Protein AF-A0A958PQG4-F1 (afdb_monomer)

Structure (mmCIF, N/CA/C/O backbone):
data_AF-A0A958PQG4-F1
#
_entry.id   AF-A0A958PQG4-F1
#
loop_
_atom_site.group_PDB
_atom_site.id
_atom_site.type_symbol
_atom_site.label_atom_id
_atom_site.label_alt_id
_atom_site.label_comp_id
_atom_site.label_asym_id
_atom_site.label_entity_id
_atom_site.label_seq_id
_atom_site.pdbx_PDB_ins_code
_atom_site.Cartn_x
_atom_site.Cartn_y
_atom_site.Cartn_z
_atom_site.occupancy
_atom_site.B_iso_or_equiv
_atom_site.auth_seq_id
_atom_site.auth_comp_id
_atom_site.auth_asym_id
_atom_site.auth_atom_id
_atom_site.pdbx_PDB_model_num
ATOM 1 N N . MET A 1 1 ? -79.126 -37.747 -6.622 1.00 35.34 1 MET A N 1
ATOM 2 C CA . MET A 1 1 ? -78.473 -39.038 -6.939 1.00 35.34 1 MET A CA 1
ATOM 3 C C . MET A 1 1 ? -77.124 -38.746 -7.595 1.00 35.34 1 MET A C 1
ATOM 5 O O . MET A 1 1 ? -77.132 -38.020 -8.575 1.00 35.34 1 MET A O 1
ATOM 9 N N . ARG A 1 2 ? -76.031 -39.314 -7.044 1.00 33.34 2 ARG A N 1
ATOM 10 C CA . ARG A 1 2 ? -74.634 -39.418 -7.561 1.00 33.34 2 ARG A CA 1
ATOM 11 C C . ARG A 1 2 ? -73.834 -38.098 -7.695 1.00 33.34 2 ARG A C 1
ATOM 13 O O . ARG A 1 2 ? -74.109 -37.309 -8.580 1.00 33.34 2 ARG A O 1
ATOM 20 N N . PHE A 1 3 ? -72.997 -37.698 -6.724 1.00 31.53 3 PHE A N 1
ATOM 21 C CA . PHE A 1 3 ? -71.604 -38.116 -6.399 1.00 31.53 3 PHE A CA 1
ATOM 22 C C . PHE A 1 3 ? -70.580 -38.024 -7.546 1.00 31.53 3 PHE A C 1
ATOM 24 O O . PHE A 1 3 ? -70.571 -38.900 -8.399 1.00 31.53 3 PHE A O 1
ATOM 31 N N . SER A 1 4 ? -69.666 -37.043 -7.473 1.00 32.47 4 SER A N 1
ATOM 32 C CA . SER A 1 4 ? -68.200 -37.226 -7.300 1.00 32.47 4 SER A CA 1
ATOM 33 C C . SER A 1 4 ? -67.485 -35.879 -7.532 1.00 32.47 4 SER A C 1
ATOM 35 O O . SER A 1 4 ? -67.499 -35.350 -8.636 1.00 32.47 4 SER A O 1
ATOM 37 N N . LEU A 1 5 ? -67.021 -35.186 -6.487 1.00 35.41 5 LEU A N 1
ATOM 38 C CA . LEU A 1 5 ? -65.633 -35.250 -6.000 1.00 35.41 5 LEU A CA 1
ATOM 39 C C . LEU A 1 5 ? -64.587 -35.044 -7.107 1.00 35.41 5 LEU A C 1
ATOM 41 O O . LEU A 1 5 ? -64.165 -36.006 -7.730 1.00 35.41 5 LEU A O 1
ATOM 45 N N . LEU A 1 6 ? -64.067 -33.820 -7.230 1.00 34.09 6 LEU A N 1
ATOM 46 C CA . LEU A 1 6 ? -62.631 -33.629 -7.428 1.00 34.09 6 LEU A CA 1
ATOM 47 C C . LEU A 1 6 ? -62.185 -32.308 -6.784 1.00 34.09 6 LEU A C 1
ATOM 49 O O . LEU A 1 6 ? -62.378 -31.214 -7.307 1.00 34.09 6 LEU A O 1
ATOM 53 N N . LYS A 1 7 ? -61.602 -32.455 -5.593 1.00 32.25 7 LYS A N 1
ATOM 54 C CA . LYS A 1 7 ? -60.796 -31.453 -4.897 1.00 32.25 7 LYS A CA 1
ATOM 55 C C . LYS A 1 7 ? -59.636 -31.026 -5.804 1.00 32.25 7 LYS A C 1
ATOM 57 O O . LYS A 1 7 ? -58.863 -31.880 -6.232 1.00 32.25 7 LYS A O 1
ATOM 62 N N . ARG A 1 8 ? -59.431 -29.725 -5.999 1.00 33.34 8 ARG A N 1
ATOM 63 C CA . ARG A 1 8 ? -58.093 -29.180 -6.261 1.00 33.34 8 ARG A CA 1
ATOM 64 C C . ARG A 1 8 ? -57.782 -28.140 -5.198 1.00 33.34 8 ARG A C 1
ATOM 66 O O . ARG A 1 8 ? -58.370 -27.065 -5.165 1.00 33.34 8 ARG A O 1
ATOM 73 N N . LEU A 1 9 ? -56.898 -28.554 -4.293 1.00 32.81 9 LEU A N 1
ATOM 74 C CA . LEU A 1 9 ? -56.217 -27.712 -3.328 1.00 32.81 9 LEU A CA 1
ATOM 75 C C . LEU A 1 9 ? -55.521 -26.565 -4.065 1.00 32.81 9 LEU A C 1
ATOM 77 O O . LEU A 1 9 ? -54.654 -26.800 -4.903 1.00 32.81 9 LEU A O 1
ATOM 81 N N . VAL A 1 10 ? -55.880 -25.336 -3.714 1.00 33.41 10 VAL A N 1
ATOM 82 C CA . VAL A 1 10 ? -55.047 -24.160 -3.956 1.00 33.41 10 VAL A CA 1
ATOM 83 C C . VAL A 1 10 ? -54.100 -24.072 -2.764 1.00 33.41 10 VAL A C 1
ATOM 85 O O . VAL A 1 10 ? -54.401 -23.450 -1.751 1.00 33.41 10 VAL A O 1
ATOM 88 N N . THR A 1 11 ? -52.983 -24.789 -2.835 1.00 32.88 11 THR A N 1
ATOM 89 C CA . THR A 1 11 ? -51.857 -24.582 -1.921 1.00 32.88 11 THR A CA 1
ATOM 90 C C . THR A 1 11 ? -51.015 -23.437 -2.461 1.00 32.88 11 THR A C 1
ATOM 92 O O . THR A 1 11 ? -50.285 -23.604 -3.436 1.00 32.88 11 THR A O 1
ATOM 95 N N . SER A 1 12 ? -51.141 -22.274 -1.818 1.00 31.80 12 SER A N 1
ATOM 96 C CA . SER A 1 12 ? -50.195 -21.165 -1.916 1.00 31.80 12 SER A CA 1
ATOM 97 C C . SER A 1 12 ? -48.791 -21.661 -1.579 1.00 31.80 12 SER A C 1
ATOM 99 O O . SER A 1 12 ? -48.464 -21.883 -0.415 1.00 31.80 12 SER A O 1
ATOM 101 N N . ALA A 1 13 ? -47.955 -21.828 -2.600 1.00 31.98 13 ALA A N 1
ATOM 102 C CA . ALA A 1 13 ? -46.517 -21.938 -2.425 1.00 31.98 13 ALA A CA 1
ATOM 103 C C . ALA A 1 13 ? -45.979 -20.530 -2.143 1.00 31.98 13 ALA A C 1
ATOM 105 O O . ALA A 1 13 ? -45.654 -19.768 -3.051 1.00 31.98 13 ALA A O 1
ATOM 106 N N . PHE A 1 14 ? -45.948 -20.166 -0.862 1.00 30.39 14 PHE A N 1
ATOM 107 C CA . PHE A 1 14 ? -45.166 -19.039 -0.374 1.00 30.39 14 PHE A CA 1
ATOM 108 C C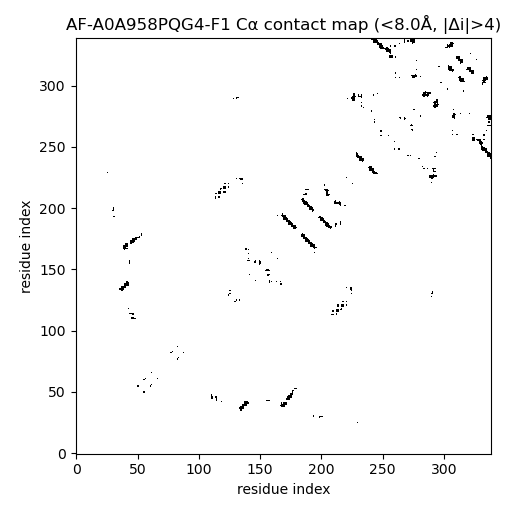 . PHE A 1 14 ? -43.696 -19.422 -0.579 1.00 30.39 14 PHE A C 1
ATOM 110 O O . PHE A 1 14 ? -43.135 -20.210 0.183 1.00 30.39 14 PHE A O 1
ATOM 117 N N . VAL A 1 15 ? -43.096 -18.954 -1.675 1.00 31.52 15 VAL A N 1
ATOM 118 C CA . VAL A 1 15 ? -41.660 -19.101 -1.915 1.00 31.52 15 VAL A CA 1
ATOM 119 C C . VAL A 1 15 ? -40.962 -18.221 -0.888 1.00 31.52 15 VAL A C 1
ATOM 121 O O . VAL A 1 15 ? -40.818 -17.013 -1.063 1.00 31.52 15 VAL A O 1
ATOM 124 N N . LEU A 1 16 ? -40.584 -18.842 0.227 1.00 29.05 16 LEU A N 1
ATOM 125 C CA . LEU A 1 16 ? -39.651 -18.285 1.186 1.00 29.05 16 LEU A CA 1
ATOM 126 C C . LEU A 1 16 ? -38.315 -18.141 0.443 1.00 29.05 16 LEU A C 1
ATOM 128 O O . LEU A 1 16 ? -37.563 -19.104 0.303 1.00 29.05 16 LEU A O 1
ATOM 132 N N . PHE A 1 17 ? -38.037 -16.951 -0.090 1.00 27.33 17 PHE A N 1
ATOM 133 C CA . PHE A 1 17 ? -36.678 -16.581 -0.465 1.00 27.33 17 PHE A CA 1
ATOM 134 C C . PHE A 1 17 ? -35.876 -16.496 0.835 1.00 27.33 17 PHE A C 1
ATOM 136 O O . PHE A 1 17 ? -35.800 -15.456 1.485 1.00 27.33 17 PHE A O 1
ATOM 143 N N . LEU A 1 18 ? -35.311 -17.633 1.240 1.00 27.00 18 LEU A N 1
ATOM 144 C CA . LEU A 1 18 ? -34.145 -17.675 2.105 1.00 27.00 18 LEU A CA 1
ATOM 145 C C . LEU A 1 18 ? -33.041 -16.927 1.359 1.00 27.00 18 LEU A C 1
ATOM 147 O O . LEU A 1 18 ? -32.345 -17.489 0.516 1.00 27.00 18 LEU A O 1
ATOM 151 N N . VAL A 1 19 ? -32.919 -15.632 1.644 1.00 27.61 19 VAL A N 1
ATOM 152 C CA . VAL A 1 19 ? -31.699 -14.879 1.382 1.00 27.61 19 VAL A CA 1
ATOM 153 C C . VAL A 1 19 ? -30.652 -15.503 2.293 1.00 27.61 19 VAL A C 1
ATOM 155 O O . VAL A 1 19 ? -30.501 -15.137 3.455 1.00 27.61 19 VAL A O 1
ATOM 158 N N . THR A 1 20 ? -29.972 -16.526 1.787 1.00 28.06 20 THR A N 1
ATOM 159 C CA . THR A 1 20 ? -28.724 -16.987 2.372 1.00 28.06 20 THR A CA 1
ATOM 160 C C . THR A 1 20 ? -27.742 -15.840 2.195 1.00 28.06 20 THR A C 1
ATOM 162 O O . THR A 1 20 ? -27.196 -15.652 1.106 1.00 28.06 20 THR A O 1
ATOM 165 N N . SER A 1 21 ? -27.571 -15.030 3.242 1.00 28.72 21 SER A N 1
ATOM 166 C CA . SER A 1 21 ? -26.446 -14.107 3.336 1.00 28.72 21 SER A CA 1
ATOM 167 C C . SER A 1 21 ? -25.183 -14.895 3.004 1.00 28.72 21 SER A C 1
ATOM 169 O O . SER A 1 21 ? -24.919 -15.900 3.674 1.00 28.72 21 SER A O 1
ATOM 171 N N . PRO A 1 22 ? -24.405 -14.507 1.981 1.00 28.67 22 PRO A N 1
ATOM 172 C CA . PRO A 1 22 ? -23.106 -15.111 1.796 1.00 28.67 22 PRO A CA 1
ATOM 173 C C . PRO A 1 22 ? -22.293 -14.733 3.030 1.00 28.67 22 PRO A C 1
ATOM 175 O O . PRO A 1 22 ? -21.999 -13.559 3.261 1.00 28.67 22 PRO A O 1
ATOM 178 N N . SER A 1 23 ? -21.962 -15.728 3.849 1.00 31.92 23 SER A N 1
ATOM 179 C CA . SER A 1 23 ? -20.913 -15.609 4.848 1.00 31.92 23 SER A CA 1
ATOM 180 C C . SER A 1 23 ? -19.668 -15.113 4.116 1.00 31.92 23 SER A C 1
ATOM 182 O O . SER A 1 23 ? -19.059 -15.867 3.352 1.00 31.92 23 SER A O 1
ATOM 184 N N . ARG A 1 24 ? -19.328 -13.830 4.286 1.00 33.31 24 ARG A N 1
ATOM 185 C CA . ARG A 1 24 ? -18.080 -13.240 3.795 1.00 33.31 24 ARG A CA 1
ATOM 186 C C . ARG A 1 24 ? -16.931 -13.860 4.586 1.00 33.31 24 ARG A C 1
ATOM 188 O O . ARG A 1 24 ? -16.426 -13.281 5.540 1.00 33.31 24 ARG A O 1
ATOM 195 N N . GLY A 1 25 ? -16.535 -15.065 4.185 1.00 32.06 25 GLY A N 1
ATOM 196 C CA . GLY A 1 25 ? -15.161 -15.508 4.358 1.00 32.06 25 GLY A CA 1
ATOM 197 C C . GLY A 1 25 ? -14.254 -14.496 3.663 1.00 32.06 25 GLY A C 1
ATOM 198 O O . GLY A 1 25 ? -14.653 -13.900 2.659 1.00 32.06 25 GLY A O 1
ATOM 199 N N . SER A 1 26 ? -13.078 -14.259 4.241 1.00 40.00 26 SER A N 1
ATOM 200 C CA . SER A 1 26 ? -12.027 -13.397 3.696 1.00 40.00 26 SER A CA 1
ATOM 201 C C . SER A 1 26 ? -12.002 -13.466 2.172 1.00 40.00 26 SER A C 1
ATOM 203 O O . SER A 1 26 ? -11.845 -14.557 1.621 1.00 40.00 26 SER A O 1
ATOM 205 N N . VAL A 1 27 ? -12.181 -12.329 1.496 1.00 44.22 27 VAL A N 1
ATOM 206 C CA . VAL A 1 27 ? -12.022 -12.249 0.042 1.00 44.22 27 VAL A CA 1
ATOM 207 C C . VAL A 1 27 ? -10.615 -12.751 -0.268 1.00 44.22 27 VAL A C 1
ATOM 209 O O . VAL A 1 27 ? -9.632 -12.076 0.030 1.00 44.22 27 VAL A O 1
ATOM 212 N N . HIS A 1 28 ? -10.513 -13.976 -0.781 1.00 55.69 28 HIS A N 1
ATOM 213 C CA . HIS A 1 28 ? -9.252 -14.513 -1.257 1.00 55.69 28 HIS A CA 1
ATOM 214 C C . HIS A 1 28 ? -8.876 -13.698 -2.491 1.00 55.69 28 HIS A C 1
ATOM 216 O O . HIS A 1 28 ? -9.447 -13.884 -3.562 1.00 55.69 28 HIS A O 1
ATOM 222 N N . ASP A 1 29 ? -7.963 -12.742 -2.325 1.00 72.44 29 ASP A N 1
ATOM 223 C CA . ASP A 1 29 ? -7.367 -12.054 -3.459 1.00 72.44 29 ASP A CA 1
ATOM 224 C C . ASP A 1 29 ? -6.492 -13.064 -4.209 1.00 72.44 29 ASP A C 1
ATOM 226 O O . ASP A 1 29 ? -5.438 -13.461 -3.713 1.00 72.44 29 ASP A O 1
ATOM 230 N N . GLU A 1 30 ? -6.925 -13.479 -5.402 1.00 79.56 30 GLU A N 1
ATOM 231 C CA . GLU A 1 30 ? -6.181 -14.398 -6.270 1.00 79.56 30 GLU A CA 1
ATOM 232 C C . GLU A 1 30 ? -4.755 -13.905 -6.556 1.00 79.56 30 GLU A C 1
ATOM 234 O O . GLU A 1 30 ? -3.867 -14.707 -6.843 1.00 79.56 30 GLU A O 1
ATOM 239 N N . PHE A 1 31 ? -4.493 -12.601 -6.437 1.00 82.81 31 PHE A N 1
ATOM 240 C CA . PHE A 1 31 ? -3.146 -12.056 -6.542 1.00 82.81 31 PHE A CA 1
ATOM 241 C C . PHE A 1 31 ? -2.214 -12.560 -5.424 1.00 82.81 31 PHE A C 1
ATOM 243 O O . PHE A 1 31 ? -1.049 -12.862 -5.693 1.00 82.81 31 PHE A O 1
ATOM 250 N N . PHE A 1 32 ? -2.717 -12.713 -4.194 1.00 82.56 32 PHE A N 1
ATOM 251 C CA . PHE A 1 32 ? -1.951 -13.172 -3.036 1.00 82.56 32 PHE A CA 1
ATOM 252 C C . PHE A 1 32 ? -2.214 -14.656 -2.750 1.00 82.56 32 PHE A C 1
ATOM 254 O O . PHE A 1 32 ? -3.163 -15.027 -2.067 1.00 82.56 32 PHE A O 1
ATOM 261 N N . THR A 1 33 ? -1.309 -15.535 -3.189 1.00 67.69 33 THR A N 1
ATOM 262 C CA . THR A 1 33 ? -1.433 -16.986 -2.926 1.00 67.69 33 THR A CA 1
ATOM 263 C C . THR A 1 33 ? -1.217 -17.367 -1.451 1.00 67.69 33 THR A C 1
ATOM 265 O O . THR A 1 33 ? -1.635 -18.439 -1.030 1.00 67.69 33 THR A O 1
ATOM 268 N N . SER A 1 34 ? -0.525 -16.526 -0.671 1.00 65.75 34 SER A N 1
ATOM 269 C CA . SER A 1 34 ? -0.447 -16.608 0.799 1.00 65.75 34 SER A CA 1
ATOM 270 C C . SER A 1 34 ? -0.081 -15.239 1.381 1.00 65.75 34 SER A C 1
ATOM 272 O O . SER A 1 34 ? 0.766 -14.539 0.817 1.00 65.75 34 SER A O 1
ATOM 274 N N . THR A 1 35 ? -0.705 -14.864 2.499 1.00 60.12 35 THR A N 1
ATOM 275 C CA . THR A 1 35 ? -0.605 -13.529 3.118 1.00 60.12 35 THR A CA 1
ATOM 276 C C . THR A 1 35 ? 0.515 -13.383 4.155 1.00 60.12 35 THR A C 1
ATOM 278 O O . THR A 1 35 ? 0.795 -12.264 4.567 1.00 60.12 35 THR A O 1
ATOM 281 N N . SER A 1 36 ? 1.181 -14.468 4.579 1.00 61.00 36 SER A N 1
ATOM 282 C CA . SER A 1 36 ? 2.117 -14.438 5.722 1.00 61.00 36 SER A CA 1
ATOM 283 C C . SER A 1 36 ? 3.597 -14.644 5.400 1.00 61.00 36 SER A C 1
ATOM 285 O O . SER A 1 36 ? 4.414 -14.584 6.316 1.00 61.00 36 SER A O 1
ATOM 287 N N . ASP A 1 37 ? 3.964 -14.892 4.142 1.00 77.88 37 ASP A N 1
ATOM 288 C CA . ASP A 1 37 ? 5.341 -15.270 3.799 1.00 77.88 37 ASP A CA 1
ATOM 289 C C . ASP A 1 37 ? 6.058 -14.147 3.058 1.00 77.88 37 ASP A C 1
ATOM 291 O O . ASP A 1 37 ? 5.469 -13.499 2.189 1.00 77.88 37 ASP A O 1
ATOM 295 N N . THR A 1 38 ? 7.351 -13.965 3.344 1.00 87.12 38 THR A N 1
ATOM 296 C CA . THR A 1 38 ? 8.213 -13.080 2.557 1.00 87.12 38 THR A CA 1
ATOM 297 C C . THR A 1 38 ? 8.210 -13.513 1.095 1.00 87.12 38 THR A C 1
ATOM 299 O O . THR A 1 38 ? 8.506 -14.661 0.770 1.00 87.12 38 THR A O 1
ATOM 302 N N . LYS A 1 39 ? 7.882 -12.563 0.224 1.00 90.50 39 LYS A N 1
ATOM 303 C CA . LYS A 1 39 ? 7.823 -12.703 -1.225 1.00 90.50 39 LYS A CA 1
ATOM 304 C C . LYS A 1 39 ? 9.088 -12.1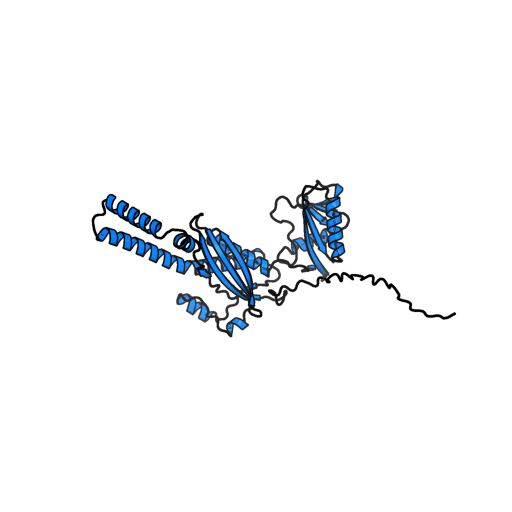69 -1.861 1.00 90.50 39 LYS A C 1
ATOM 306 O O . LYS A 1 39 ? 9.659 -11.168 -1.413 1.00 90.50 39 LYS A O 1
ATOM 311 N N . TYR A 1 40 ? 9.494 -12.824 -2.937 1.00 90.31 40 TYR A N 1
ATOM 312 C CA . TYR A 1 40 ? 10.712 -12.483 -3.651 1.00 90.31 40 TYR A CA 1
ATOM 313 C C . TYR A 1 40 ? 10.410 -11.910 -5.027 1.00 90.31 40 TYR A C 1
ATOM 315 O O . TYR A 1 40 ? 9.714 -12.533 -5.831 1.00 90.31 40 TYR A O 1
ATOM 323 N N . ILE A 1 41 ? 10.972 -10.730 -5.284 1.00 87.88 41 ILE A N 1
ATOM 324 C CA . ILE A 1 41 ? 10.988 -10.091 -6.600 1.00 87.88 41 ILE A CA 1
ATOM 325 C C . ILE A 1 41 ? 12.404 -10.029 -7.140 1.00 87.88 41 ILE A C 1
ATOM 327 O O . ILE A 1 41 ? 13.387 -9.987 -6.393 1.00 87.88 41 ILE A O 1
ATOM 331 N N . TRP A 1 42 ? 12.497 -10.010 -8.461 1.00 81.19 42 TRP A N 1
ATOM 332 C CA . TRP A 1 42 ? 13.765 -9.812 -9.131 1.00 81.19 42 TRP A CA 1
ATOM 333 C C . TRP A 1 42 ? 14.216 -8.345 -8.994 1.00 81.19 42 TRP A C 1
ATOM 335 O O . TRP A 1 42 ? 13.393 -7.453 -9.195 1.00 81.19 42 TRP A O 1
ATOM 345 N N . PRO A 1 43 ? 15.484 -8.069 -8.635 1.00 79.12 43 PRO A N 1
ATOM 346 C CA . PRO A 1 43 ? 15.991 -6.701 -8.497 1.00 79.12 43 PRO A CA 1
ATOM 347 C C . PRO A 1 43 ? 16.086 -5.941 -9.818 1.00 79.12 43 PRO A C 1
ATOM 349 O O . PRO A 1 43 ? 16.031 -4.714 -9.809 1.00 79.12 43 PRO A O 1
ATOM 352 N N . THR A 1 44 ? 16.215 -6.650 -10.940 1.00 79.19 44 THR A N 1
ATOM 353 C CA . THR A 1 44 ? 16.290 -6.025 -12.258 1.00 79.19 44 THR A CA 1
ATOM 354 C C . THR A 1 44 ? 14.891 -5.841 -12.821 1.00 79.19 44 THR A C 1
ATOM 356 O O . THR A 1 44 ? 14.235 -6.805 -13.208 1.00 79.19 44 THR A O 1
ATOM 359 N N . ILE A 1 45 ? 14.414 -4.598 -12.849 1.00 82.75 45 ILE A N 1
ATOM 360 C CA . ILE A 1 45 ? 13.040 -4.274 -13.251 1.00 82.75 45 ILE A CA 1
ATOM 361 C C . ILE A 1 45 ? 13.084 -3.588 -14.615 1.00 82.75 45 ILE A C 1
ATOM 363 O O . ILE A 1 45 ? 13.404 -2.401 -14.703 1.00 82.75 45 ILE A O 1
ATOM 367 N N . PRO A 1 46 ? 12.788 -4.311 -15.710 1.00 78.81 46 PRO A N 1
ATOM 368 C CA . PRO A 1 46 ? 12.887 -3.734 -17.035 1.00 78.81 46 PRO A CA 1
ATOM 369 C C . PRO A 1 46 ? 11.760 -2.727 -17.265 1.00 78.81 46 PRO A C 1
ATOM 371 O O . PRO A 1 46 ? 10.579 -3.064 -17.192 1.00 78.81 46 PRO A O 1
ATOM 374 N N . PHE A 1 47 ? 12.145 -1.503 -17.618 1.00 79.50 47 PHE A N 1
ATOM 375 C CA . PHE A 1 47 ? 11.240 -0.492 -18.152 1.00 79.50 47 PHE A CA 1
ATOM 376 C C . PHE A 1 47 ? 11.335 -0.446 -19.678 1.00 79.50 47 PHE A C 1
ATOM 378 O O . PHE A 1 47 ? 12.428 -0.318 -20.237 1.00 79.50 47 PHE A O 1
ATOM 385 N N . ILE A 1 48 ? 10.191 -0.535 -20.351 1.00 78.56 48 ILE A N 1
ATOM 386 C CA . ILE A 1 48 ? 10.079 -0.419 -21.807 1.00 78.56 48 ILE A CA 1
ATOM 387 C C . ILE A 1 48 ? 9.395 0.893 -22.193 1.00 78.56 48 ILE A C 1
ATOM 389 O O . ILE A 1 48 ? 8.514 1.387 -21.490 1.00 78.56 48 ILE A O 1
ATOM 393 N N . LEU A 1 49 ? 9.799 1.474 -23.318 1.00 75.06 49 LEU A N 1
ATOM 394 C CA . LEU A 1 49 ? 9.115 2.642 -23.863 1.00 75.06 49 LEU A CA 1
ATOM 395 C C . LEU A 1 49 ? 7.732 2.203 -24.371 1.00 75.06 49 LEU A C 1
ATOM 397 O O . LEU A 1 49 ? 7.631 1.322 -25.224 1.00 75.06 49 LEU A O 1
ATOM 401 N N . GLY A 1 50 ? 6.675 2.789 -23.815 1.00 65.50 50 GLY A N 1
ATOM 402 C CA . GLY A 1 50 ? 5.310 2.640 -24.309 1.00 65.50 50 GLY A CA 1
ATOM 403 C C . GLY A 1 50 ? 5.098 3.417 -25.608 1.00 65.50 50 GLY A C 1
ATOM 404 O O . GLY A 1 50 ? 5.910 4.263 -25.979 1.00 65.50 50 GLY A O 1
ATOM 405 N N . ALA A 1 51 ? 3.994 3.142 -26.306 1.00 55.62 51 ALA A N 1
ATOM 406 C CA . ALA A 1 51 ? 3.652 3.886 -27.513 1.00 55.62 51 ALA A CA 1
ATOM 407 C C . ALA A 1 51 ? 3.506 5.381 -27.189 1.00 55.62 51 ALA A C 1
ATOM 409 O O . ALA A 1 51 ? 2.746 5.758 -26.293 1.00 55.62 51 ALA A O 1
ATOM 410 N N . ASP A 1 52 ? 4.221 6.225 -27.933 1.00 59.06 52 ASP A N 1
ATOM 411 C CA . ASP A 1 52 ? 4.045 7.669 -27.868 1.00 59.06 52 ASP A CA 1
ATOM 412 C C . ASP A 1 52 ? 2.685 8.022 -28.485 1.00 59.06 52 ASP A C 1
ATOM 414 O O . ASP A 1 52 ? 2.525 8.203 -29.694 1.00 59.06 52 ASP A O 1
ATOM 418 N N . LEU A 1 53 ? 1.668 8.065 -27.625 1.00 54.22 53 LEU A N 1
ATOM 419 C CA . LEU A 1 53 ? 0.304 8.431 -27.989 1.00 54.22 53 LEU A CA 1
ATOM 420 C C . LEU A 1 53 ? 0.232 9.847 -28.570 1.00 54.22 53 LEU A C 1
ATOM 422 O O . LEU A 1 53 ? -0.740 10.152 -29.259 1.00 54.22 53 LEU A O 1
ATOM 426 N N . GLN A 1 54 ? 1.217 10.709 -28.308 1.00 57.16 54 GLN A N 1
ATOM 427 C CA . GLN A 1 54 ? 1.289 12.036 -28.895 1.00 57.16 54 GLN A CA 1
ATOM 428 C C . GLN A 1 54 ? 1.861 11.979 -30.308 1.00 57.16 54 GLN A C 1
ATOM 430 O O . GLN A 1 54 ? 1.184 12.466 -31.203 1.00 57.16 54 GLN A O 1
ATOM 435 N N . ALA A 1 55 ? 2.990 11.308 -30.548 1.00 54.59 55 ALA A N 1
ATOM 436 C CA . ALA A 1 55 ? 3.468 11.061 -31.913 1.00 54.59 55 ALA A CA 1
ATOM 437 C C . ALA A 1 55 ? 2.401 10.344 -32.759 1.00 54.59 55 ALA A C 1
ATOM 439 O O . ALA A 1 55 ? 2.196 10.675 -33.924 1.00 54.59 55 ALA A O 1
ATOM 440 N N . PHE A 1 56 ? 1.642 9.422 -32.159 1.00 51.84 56 PHE A N 1
ATOM 441 C CA . PHE A 1 56 ? 0.479 8.808 -32.794 1.00 51.84 56 PHE A CA 1
ATOM 442 C C . PHE A 1 56 ? -0.631 9.837 -33.079 1.00 51.84 56 PHE A C 1
ATOM 444 O O . PHE A 1 56 ? -1.097 9.947 -34.209 1.00 51.84 56 PHE A O 1
ATOM 451 N N . LYS A 1 57 ? -1.047 10.645 -32.097 1.00 55.09 57 LYS A N 1
ATOM 452 C CA . LYS A 1 57 ? -2.059 11.701 -32.303 1.00 55.09 57 LYS A CA 1
ATOM 453 C C . LYS A 1 57 ? -1.609 12.786 -33.284 1.00 55.09 57 LYS A C 1
ATOM 455 O O . LYS A 1 57 ? -2.452 13.353 -33.962 1.00 55.09 57 LYS A O 1
ATOM 460 N N . GLU A 1 58 ? -0.324 13.088 -33.381 1.00 56.25 58 GLU A N 1
ATOM 461 C CA . GLU A 1 58 ? 0.227 14.065 -34.321 1.00 56.25 58 GLU A CA 1
ATOM 462 C C . GLU A 1 58 ? 0.323 13.481 -35.731 1.00 56.25 58 GLU A C 1
ATOM 464 O O . GLU A 1 58 ? -0.094 14.136 -36.684 1.00 56.25 58 GLU A O 1
ATOM 469 N N . ALA A 1 59 ? 0.773 12.231 -35.868 1.00 50.31 59 ALA A N 1
ATOM 470 C CA . ALA A 1 59 ? 0.860 11.538 -37.151 1.00 50.31 59 ALA A CA 1
ATOM 471 C C . ALA A 1 59 ? -0.514 11.188 -37.745 1.00 50.31 59 ALA A C 1
ATOM 473 O O . ALA A 1 59 ? -0.681 11.234 -38.963 1.00 50.31 59 ALA A O 1
ATOM 474 N N . TYR A 1 60 ? -1.496 10.848 -36.903 1.00 50.34 60 TYR A N 1
ATOM 475 C CA . TYR A 1 60 ? -2.835 10.427 -37.335 1.00 50.34 60 TYR A CA 1
ATOM 476 C C . TYR A 1 60 ? -3.921 11.495 -37.138 1.00 50.34 60 TYR A C 1
ATOM 478 O O . TYR A 1 60 ? -4.984 11.396 -37.745 1.00 50.34 60 TYR A O 1
ATOM 486 N N . GLY A 1 61 ? -3.679 12.521 -36.318 1.00 50.66 61 GLY A N 1
ATOM 487 C CA . GLY A 1 61 ? -4.600 13.644 -36.104 1.00 50.66 61 GLY A CA 1
ATOM 488 C C . GLY A 1 61 ? -4.328 14.864 -36.988 1.00 50.66 61 GLY A C 1
ATOM 489 O O . GLY A 1 61 ? -5.157 15.770 -37.031 1.00 50.66 61 GLY A O 1
ATOM 490 N N . ARG A 1 62 ? -3.204 14.905 -37.717 1.00 52.44 62 ARG A N 1
ATOM 491 C CA . ARG A 1 62 ? -2.912 15.937 -38.727 1.00 52.44 62 ARG A CA 1
ATOM 492 C C . ARG A 1 62 ? -3.089 15.355 -40.130 1.00 52.44 62 ARG A C 1
ATOM 494 O O . ARG A 1 62 ? -2.620 14.258 -40.420 1.00 52.44 62 ARG A O 1
ATOM 501 N N . SER A 1 63 ? -3.749 16.085 -41.034 1.00 50.34 63 SER A N 1
ATOM 502 C CA . SER A 1 63 ? -3.813 15.662 -42.438 1.00 50.34 63 SER A CA 1
ATOM 503 C C . SER A 1 63 ? -2.414 15.756 -43.063 1.00 50.34 63 SER A C 1
ATOM 505 O O . SER A 1 63 ? -1.655 16.684 -42.774 1.00 50.34 63 SER A O 1
ATOM 507 N N . ARG A 1 64 ? -2.055 14.817 -43.951 1.00 47.25 64 ARG A N 1
ATOM 508 C CA . ARG A 1 64 ? -0.734 14.783 -44.625 1.00 47.25 64 ARG A CA 1
ATOM 509 C C . ARG A 1 64 ? -0.386 16.096 -45.353 1.00 47.25 64 ARG A C 1
ATOM 511 O O . ARG A 1 64 ? 0.787 16.345 -45.614 1.00 47.25 64 ARG A O 1
ATOM 518 N N . GLY A 1 65 ? -1.386 16.922 -45.675 1.00 47.12 65 GLY A N 1
ATOM 519 C CA . GLY A 1 65 ? -1.210 18.255 -46.257 1.00 47.12 65 GLY A CA 1
ATOM 520 C C . GLY A 1 65 ? -0.687 19.303 -45.269 1.00 47.12 65 GLY A C 1
ATOM 521 O O . GLY A 1 65 ? 0.162 20.097 -45.650 1.00 47.12 65 GLY A O 1
ATOM 522 N N . VAL A 1 66 ? -1.110 19.264 -43.999 1.00 53.25 66 VAL A N 1
ATOM 523 C CA . VAL A 1 66 ? -0.665 20.215 -42.957 1.00 53.25 66 VAL A CA 1
ATOM 524 C C . VAL A 1 66 ? 0.807 20.000 -42.607 1.00 53.25 66 VAL A C 1
ATOM 526 O O . VAL A 1 66 ? 1.569 20.957 -42.548 1.00 53.25 66 VAL A O 1
ATOM 529 N N . LEU A 1 67 ? 1.230 18.738 -42.475 1.00 49.62 67 LEU A N 1
ATOM 530 C CA . LEU A 1 67 ? 2.632 18.391 -42.208 1.00 49.62 67 LEU A CA 1
ATOM 531 C C . LEU A 1 67 ? 3.564 18.798 -43.361 1.00 49.62 67 LEU A C 1
ATOM 533 O O . LEU A 1 67 ? 4.695 19.211 -43.129 1.00 49.62 67 LEU A O 1
ATOM 537 N N . ARG A 1 68 ? 3.088 18.710 -44.612 1.00 46.84 68 ARG A N 1
ATOM 538 C CA . ARG A 1 68 ? 3.836 19.208 -45.776 1.00 46.84 68 ARG A CA 1
ATOM 539 C C . ARG A 1 68 ? 3.918 20.729 -45.792 1.00 46.84 68 ARG A C 1
ATOM 541 O O . ARG A 1 68 ? 4.957 21.249 -46.179 1.00 46.84 68 ARG A O 1
ATOM 548 N N . TRP A 1 69 ? 2.858 21.428 -45.384 1.00 53.53 69 TRP A N 1
ATOM 549 C CA . TRP A 1 69 ? 2.865 22.887 -45.402 1.00 53.53 69 TRP A CA 1
ATOM 550 C C . TRP A 1 69 ? 3.813 23.470 -44.348 1.00 53.53 69 TRP A C 1
ATOM 552 O O . TRP A 1 69 ? 4.629 24.316 -44.693 1.00 53.53 69 TRP A O 1
ATOM 562 N N . GLU A 1 70 ? 3.794 22.943 -43.116 1.00 54.72 70 GLU A N 1
ATOM 563 C CA . GLU A 1 70 ? 4.729 23.346 -42.048 1.00 54.72 70 GLU A CA 1
ATOM 564 C C . GLU A 1 70 ? 6.196 23.087 -42.444 1.00 54.72 70 GLU A C 1
ATOM 566 O O . GLU A 1 70 ? 7.059 23.929 -42.207 1.00 54.72 70 GLU A O 1
ATOM 571 N N . ALA A 1 71 ? 6.489 21.956 -43.099 1.00 51.12 71 ALA A N 1
ATOM 572 C CA . ALA A 1 71 ? 7.843 21.646 -43.563 1.00 51.12 71 ALA A CA 1
ATOM 573 C C . ALA A 1 71 ? 8.330 22.611 -44.661 1.00 51.12 71 ALA A C 1
ATOM 575 O O . ALA A 1 71 ? 9.496 23.003 -44.673 1.00 51.12 71 ALA A O 1
ATOM 576 N N . ILE A 1 72 ? 7.442 23.019 -45.575 1.00 54.47 72 ILE A N 1
ATOM 577 C CA . ILE A 1 72 ? 7.779 24.001 -46.614 1.00 54.47 72 ILE A CA 1
ATOM 578 C C . ILE A 1 72 ? 7.899 25.408 -46.010 1.00 54.47 72 ILE A C 1
ATOM 580 O O . ILE A 1 72 ? 8.785 26.156 -46.405 1.00 54.47 72 ILE A O 1
ATOM 584 N N . GLU A 1 73 ? 7.076 25.770 -45.027 1.00 59.94 73 GLU A N 1
ATOM 585 C CA . GLU A 1 73 ? 7.165 27.057 -44.328 1.00 59.94 73 GLU A CA 1
ATOM 586 C C . GLU A 1 73 ? 8.476 27.188 -43.534 1.00 59.94 73 GLU A C 1
ATOM 588 O O . GLU A 1 73 ? 9.152 28.214 -43.614 1.00 59.94 73 GLU A O 1
ATOM 593 N N . GLN A 1 74 ? 8.902 26.122 -42.849 1.00 55.97 74 GLN A N 1
ATOM 594 C CA . GLN A 1 74 ? 10.207 26.065 -42.183 1.00 55.97 74 GLN A CA 1
ATOM 595 C C . GLN A 1 74 ? 11.364 26.160 -43.186 1.00 55.97 74 GLN A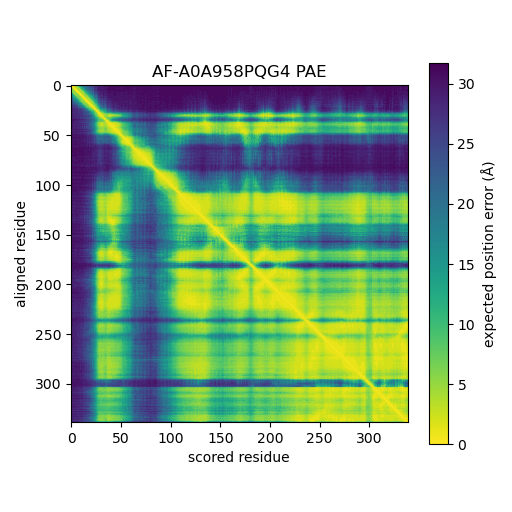 C 1
ATOM 597 O O . GLN A 1 74 ? 12.314 26.910 -42.954 1.00 55.97 74 GLN A O 1
ATOM 602 N N . ALA A 1 75 ? 11.265 25.477 -44.332 1.00 50.94 75 ALA A N 1
ATOM 603 C CA . ALA A 1 75 ? 12.252 25.590 -45.405 1.00 50.94 75 ALA A CA 1
ATOM 604 C C . ALA A 1 75 ? 12.324 27.021 -45.975 1.00 50.94 75 ALA A C 1
ATOM 606 O O . ALA A 1 75 ? 13.415 27.560 -46.151 1.00 50.94 75 ALA A O 1
ATOM 607 N N . LEU A 1 76 ? 11.179 27.677 -46.189 1.00 50.22 76 LEU A N 1
ATOM 608 C CA . LEU A 1 76 ? 11.100 29.062 -46.666 1.00 50.22 76 LEU A CA 1
ATOM 609 C C . LEU A 1 76 ? 11.640 30.066 -45.638 1.00 50.22 76 LEU A C 1
ATOM 611 O O . LEU A 1 76 ? 12.319 31.020 -46.015 1.00 50.22 76 LEU A O 1
ATOM 615 N N . SER A 1 77 ? 11.393 29.850 -44.344 1.00 56.81 77 SER A N 1
ATOM 616 C CA . SER A 1 77 ? 11.945 30.684 -43.270 1.00 56.81 77 SER A CA 1
ATOM 617 C C . SER A 1 77 ? 13.471 30.595 -43.198 1.00 56.81 77 SER A C 1
ATOM 619 O O . SER A 1 77 ? 14.124 31.600 -42.924 1.00 56.81 77 SER A O 1
ATOM 621 N N . LEU A 1 78 ? 14.048 29.418 -43.454 1.00 54.28 78 LEU A N 1
ATOM 622 C CA . LEU A 1 78 ? 15.500 29.223 -43.504 1.00 54.28 78 LEU A CA 1
ATOM 623 C C . LEU A 1 78 ? 16.110 29.864 -44.760 1.00 54.28 78 LEU A C 1
ATOM 625 O O . LEU A 1 78 ? 17.134 30.539 -44.664 1.00 54.28 78 LEU A O 1
ATOM 629 N N . MET A 1 79 ? 15.441 29.746 -45.913 1.00 55.19 79 MET A N 1
ATOM 630 C CA . MET A 1 79 ? 15.839 30.432 -47.150 1.00 55.19 79 MET A CA 1
ATOM 631 C C . MET A 1 79 ? 15.807 31.963 -46.996 1.00 55.19 79 MET A C 1
ATOM 633 O O . MET A 1 79 ? 16.742 32.649 -47.407 1.00 55.19 79 MET A O 1
ATOM 637 N N . ASN A 1 80 ? 14.777 32.507 -46.338 1.00 57.88 80 ASN A N 1
ATOM 638 C CA . ASN A 1 80 ? 14.644 33.946 -46.080 1.00 57.88 80 ASN A CA 1
ATOM 639 C C . ASN A 1 80 ? 15.627 34.477 -45.023 1.00 57.88 80 ASN A C 1
ATOM 641 O O . ASN A 1 80 ? 15.952 35.661 -45.041 1.00 57.88 80 ASN A O 1
ATOM 645 N N . ALA A 1 81 ? 16.139 33.618 -44.135 1.00 58.59 81 ALA A N 1
ATOM 646 C CA . ALA A 1 81 ? 17.187 33.962 -43.172 1.00 58.59 81 ALA A CA 1
ATOM 647 C C . ALA A 1 81 ? 18.604 33.998 -43.789 1.00 58.59 81 ALA A C 1
ATOM 649 O O . ALA A 1 81 ? 19.584 34.181 -43.068 1.00 58.59 81 ALA A O 1
ATOM 650 N N . GLY A 1 82 ? 18.726 33.848 -45.116 1.00 47.19 82 GLY A N 1
ATOM 651 C CA . GLY A 1 82 ? 19.986 33.997 -45.850 1.00 47.19 82 GLY A CA 1
ATOM 652 C C . GLY A 1 82 ? 20.797 32.709 -46.014 1.00 47.19 82 GLY A C 1
ATOM 653 O O . GLY A 1 82 ? 21.953 32.771 -46.431 1.00 47.19 82 GLY A O 1
ATOM 654 N N . ALA A 1 83 ? 20.216 31.543 -45.723 1.00 52.03 83 ALA A N 1
ATOM 655 C CA . ALA A 1 83 ? 20.855 30.244 -45.915 1.00 52.03 83 ALA A CA 1
ATOM 656 C C . ALA A 1 83 ? 20.789 29.803 -47.395 1.00 52.03 83 ALA A C 1
ATOM 658 O O . ALA A 1 83 ? 19.970 28.973 -47.784 1.00 52.03 83 ALA A O 1
ATOM 659 N N . TYR A 1 84 ? 21.632 30.390 -48.249 1.00 50.91 84 TYR A N 1
ATOM 660 C CA . TYR A 1 84 ? 21.775 29.990 -49.655 1.00 50.91 84 TYR A CA 1
ATOM 661 C C . TYR A 1 84 ? 22.958 29.023 -49.811 1.00 50.91 84 TYR A C 1
ATOM 663 O O . TYR A 1 84 ? 24.089 29.450 -50.017 1.00 50.91 84 TYR A O 1
ATOM 671 N N . GLY A 1 85 ? 22.705 27.715 -49.700 1.00 51.66 85 GLY A N 1
ATOM 672 C CA . GLY A 1 85 ? 23.697 26.670 -49.994 1.00 51.66 85 GLY A CA 1
ATOM 673 C C . GLY A 1 85 ? 23.248 25.274 -49.556 1.00 51.66 85 GLY A C 1
ATOM 674 O O . GLY A 1 85 ? 22.555 25.140 -48.543 1.00 51.66 85 GLY A O 1
ATOM 675 N N . ALA A 1 86 ? 23.647 24.234 -50.297 1.00 50.16 86 ALA A N 1
ATOM 676 C CA . ALA A 1 86 ? 23.393 22.826 -49.953 1.00 50.16 86 ALA A CA 1
ATOM 677 C C . ALA A 1 86 ? 23.990 22.452 -48.579 1.00 50.16 86 ALA A C 1
ATOM 679 O O . ALA A 1 86 ? 23.441 21.624 -47.855 1.00 50.16 86 ALA A O 1
ATOM 680 N N . GLU A 1 87 ? 25.045 23.160 -48.184 1.00 47.44 87 GLU A N 1
ATOM 681 C CA . GLU A 1 87 ? 25.774 23.049 -46.924 1.00 47.44 87 GLU A CA 1
ATOM 682 C C . GLU A 1 87 ? 24.926 23.472 -45.713 1.00 47.44 87 GLU A C 1
ATOM 684 O O . GLU A 1 87 ? 25.065 22.923 -44.625 1.00 47.44 87 GLU A O 1
ATOM 689 N N . SER A 1 88 ? 24.002 24.424 -45.877 1.00 43.03 88 SER A N 1
ATOM 690 C CA . SER A 1 88 ? 23.126 24.875 -44.784 1.00 43.03 88 SER A CA 1
ATOM 691 C C . SER A 1 88 ? 22.007 23.874 -44.476 1.00 43.03 88 SER A C 1
ATOM 693 O O . SER A 1 88 ? 21.697 23.631 -43.308 1.00 43.03 88 SER A O 1
ATOM 695 N N . LEU A 1 89 ? 21.470 23.217 -45.510 1.00 50.66 89 LEU A N 1
ATOM 696 C CA . LEU A 1 89 ? 20.561 22.081 -45.361 1.00 50.66 89 LEU A CA 1
ATOM 697 C C . LEU A 1 89 ? 21.287 20.885 -44.734 1.00 50.66 89 LEU A C 1
ATOM 699 O O . LEU A 1 89 ? 20.735 20.231 -43.856 1.00 50.66 89 LEU A O 1
ATOM 703 N N . GLU A 1 90 ? 22.533 20.628 -45.132 1.00 51.00 90 GLU A N 1
ATOM 704 C CA . GLU A 1 90 ? 23.367 19.574 -44.549 1.00 51.00 90 GLU A CA 1
ATOM 705 C C . GLU A 1 90 ? 23.661 19.824 -43.061 1.00 51.00 90 GLU A C 1
ATOM 707 O O . GLU A 1 90 ? 23.576 18.898 -42.257 1.00 51.00 90 GLU A O 1
ATOM 712 N N . ILE A 1 91 ? 23.904 21.076 -42.662 1.00 46.00 91 ILE A N 1
ATOM 713 C CA . ILE A 1 91 ? 24.076 21.470 -41.256 1.00 46.00 91 ILE A CA 1
ATOM 714 C C . ILE A 1 91 ? 22.776 21.296 -40.456 1.00 46.00 91 ILE A C 1
ATOM 716 O O . ILE A 1 91 ? 22.820 20.771 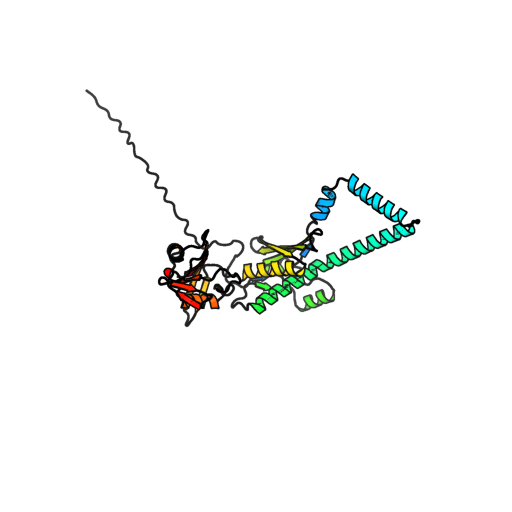-39.344 1.00 46.00 91 ILE A O 1
ATOM 720 N N . VAL A 1 92 ? 21.614 21.678 -41.000 1.00 49.56 92 VAL A N 1
ATOM 721 C CA . VAL A 1 92 ? 20.308 21.459 -40.342 1.00 49.56 92 VAL A CA 1
ATOM 722 C C . VAL A 1 92 ? 20.006 19.967 -40.212 1.00 49.56 92 VAL A C 1
ATOM 724 O O . VAL A 1 92 ? 19.661 19.511 -39.126 1.00 49.56 92 VAL A O 1
ATOM 727 N N . LEU A 1 93 ? 20.226 19.180 -41.268 1.00 55.34 93 LEU A N 1
ATOM 728 C CA . LEU A 1 93 ? 20.084 17.723 -41.232 1.00 55.34 93 LEU A CA 1
ATOM 729 C C . LEU A 1 93 ? 21.075 17.076 -40.256 1.00 55.34 93 LEU A C 1
ATOM 731 O O . LEU A 1 93 ? 20.723 16.109 -39.584 1.00 55.34 93 LEU A O 1
ATOM 735 N N . ALA A 1 94 ? 22.292 17.609 -40.128 1.00 50.06 94 ALA A N 1
ATOM 736 C CA . ALA A 1 94 ? 23.273 17.159 -39.148 1.00 50.06 94 ALA A CA 1
ATOM 737 C C . ALA A 1 94 ? 22.861 17.522 -37.713 1.00 50.06 94 ALA A C 1
ATOM 739 O O . ALA A 1 94 ? 23.030 16.695 -36.815 1.00 50.06 94 ALA A O 1
ATOM 740 N N . PHE A 1 95 ? 22.280 18.704 -37.482 1.00 43.66 95 PHE A N 1
ATOM 741 C CA . PHE A 1 95 ? 21.703 19.078 -36.190 1.00 43.66 95 PHE A CA 1
ATOM 742 C C . PHE A 1 95 ? 20.495 18.212 -35.844 1.00 43.66 95 PHE A C 1
ATOM 744 O O . PHE A 1 95 ? 20.455 17.682 -34.738 1.00 43.66 95 PHE A O 1
ATOM 751 N N . ASP A 1 96 ? 19.572 17.979 -36.773 1.00 49.62 96 ASP A N 1
ATOM 752 C CA . ASP A 1 96 ? 18.432 17.080 -36.581 1.00 49.62 96 ASP A CA 1
ATOM 753 C C . ASP A 1 96 ? 18.887 15.644 -36.339 1.00 49.62 96 ASP A C 1
ATOM 755 O O . ASP A 1 96 ? 18.383 14.970 -35.437 1.00 49.62 96 ASP A O 1
ATOM 759 N N . HIS A 1 97 ? 19.892 15.175 -37.078 1.00 52.31 97 HIS A N 1
ATOM 760 C CA . HIS A 1 97 ? 20.504 13.872 -36.855 1.00 52.31 97 HIS A CA 1
ATOM 761 C C . HIS A 1 97 ? 21.154 13.804 -35.471 1.00 52.31 97 HIS A C 1
ATOM 763 O O . HIS A 1 97 ? 20.971 12.822 -34.755 1.00 52.31 97 HIS A O 1
ATOM 769 N N . GLN A 1 98 ? 21.863 14.851 -35.049 1.00 41.94 98 GLN A N 1
ATOM 770 C CA . GLN A 1 98 ? 22.503 14.922 -33.741 1.00 41.94 98 GLN A CA 1
ATOM 771 C C . GLN A 1 98 ? 21.476 15.022 -32.606 1.00 41.94 98 GLN A C 1
ATOM 773 O O . GLN A 1 98 ? 21.633 14.351 -31.588 1.00 41.94 98 GLN A O 1
ATOM 778 N N . ILE A 1 99 ? 20.394 15.784 -32.776 1.00 48.50 99 ILE A N 1
ATOM 779 C CA . ILE A 1 99 ? 19.265 15.876 -31.842 1.00 48.50 99 ILE A CA 1
ATOM 780 C C . ILE A 1 99 ? 18.568 14.522 -31.747 1.00 48.50 99 ILE A C 1
ATOM 782 O O . ILE A 1 99 ? 18.352 14.031 -30.643 1.00 48.50 99 ILE A O 1
ATOM 786 N N . THR A 1 100 ? 18.281 13.874 -32.873 1.00 55.03 100 THR A N 1
ATOM 787 C CA . THR A 1 100 ? 17.643 12.550 -32.929 1.00 55.03 100 THR A CA 1
ATOM 788 C C . THR A 1 100 ? 18.530 11.484 -32.291 1.00 55.03 100 THR A C 1
ATOM 790 O O . THR A 1 100 ? 18.068 10.699 -31.466 1.00 55.03 100 THR A O 1
ATOM 793 N N . LYS A 1 101 ? 19.831 11.493 -32.588 1.00 52.00 101 LYS A N 1
ATOM 794 C CA . LYS A 1 101 ? 20.834 10.602 -31.992 1.00 52.00 101 LYS A CA 1
ATOM 795 C C . LYS A 1 101 ? 20.983 10.835 -30.492 1.00 52.00 101 LYS A C 1
ATOM 797 O O . LYS A 1 101 ? 21.077 9.872 -29.734 1.00 52.00 101 LYS A O 1
ATOM 802 N N . ASN A 1 102 ? 20.975 12.089 -30.046 1.00 49.34 102 ASN A N 1
ATOM 803 C CA . ASN A 1 102 ? 21.020 12.436 -28.628 1.00 49.34 102 ASN A CA 1
ATOM 804 C C . ASN A 1 102 ? 19.721 12.048 -27.914 1.00 49.34 102 ASN A C 1
ATOM 806 O O . ASN A 1 102 ? 19.787 11.494 -26.821 1.00 49.34 102 ASN A O 1
ATOM 810 N N . ARG A 1 103 ? 18.552 12.245 -28.536 1.00 56.72 103 ARG A N 1
ATOM 811 C CA . ARG A 1 103 ? 17.254 11.771 -28.030 1.00 56.72 103 ARG A CA 1
ATOM 812 C C . ARG A 1 103 ? 17.243 10.253 -27.896 1.00 56.72 103 ARG A C 1
ATOM 814 O O . ARG A 1 103 ? 16.915 9.758 -26.826 1.00 56.72 103 ARG A O 1
ATOM 821 N N . TRP A 1 104 ? 17.693 9.523 -28.915 1.00 53.31 104 TRP A N 1
ATOM 822 C CA . TRP A 1 104 ? 17.801 8.063 -28.885 1.00 53.31 104 TRP A CA 1
ATOM 823 C C . TRP A 1 104 ? 18.765 7.578 -27.792 1.00 53.31 104 TRP A C 1
ATOM 825 O O . TRP A 1 104 ? 18.415 6.711 -26.996 1.00 53.31 104 TRP A O 1
ATOM 835 N N . ARG A 1 105 ? 19.956 8.186 -27.675 1.00 53.09 105 ARG A N 1
ATOM 836 C CA . ARG A 1 105 ? 20.930 7.856 -26.614 1.00 53.09 105 ARG A CA 1
ATOM 837 C C . ARG A 1 105 ? 20.377 8.133 -25.216 1.00 53.09 105 ARG A C 1
ATOM 839 O O . ARG A 1 105 ? 20.610 7.344 -24.302 1.00 53.09 105 ARG A O 1
ATOM 846 N N . SER A 1 106 ? 19.638 9.225 -25.046 1.00 55.62 106 SER A N 1
ATOM 847 C CA . SER A 1 106 ? 18.976 9.563 -23.784 1.00 55.62 106 SER A CA 1
ATOM 848 C C . SER A 1 106 ? 17.835 8.591 -23.470 1.00 55.62 106 SER A C 1
ATOM 850 O O . SER A 1 106 ? 17.757 8.093 -22.349 1.00 55.62 106 SER A O 1
ATOM 852 N N . GLN A 1 107 ? 17.016 8.225 -24.461 1.00 62.09 107 GLN A N 1
ATOM 853 C CA . GLN A 1 107 ? 15.938 7.237 -24.323 1.00 62.09 107 GLN A CA 1
ATOM 854 C C . GLN A 1 107 ? 16.450 5.854 -23.896 1.00 62.09 107 GLN A C 1
ATOM 856 O O . GLN A 1 107 ? 15.760 5.160 -23.156 1.00 62.09 107 GLN A O 1
ATOM 861 N N . GLN A 1 108 ? 17.668 5.461 -24.281 1.00 66.06 108 GLN A N 1
ATOM 862 C CA . GLN A 1 108 ? 18.268 4.198 -23.830 1.00 66.06 108 GLN A CA 1
ATOM 863 C C . GLN A 1 108 ? 18.658 4.181 -22.348 1.00 66.06 108 GLN A C 1
ATOM 865 O O . GLN A 1 108 ? 18.679 3.117 -21.728 1.00 66.06 108 GLN A O 1
ATOM 870 N N . ARG A 1 109 ? 18.973 5.343 -21.765 1.00 72.19 109 ARG A N 1
ATOM 871 C CA . ARG A 1 109 ? 19.416 5.458 -20.364 1.00 72.19 109 ARG A CA 1
ATOM 872 C C . ARG A 1 109 ? 18.263 5.668 -19.390 1.00 72.19 109 ARG A C 1
ATOM 874 O O . ARG A 1 109 ? 18.376 5.298 -18.225 1.00 72.19 109 ARG A O 1
ATOM 881 N N . VAL A 1 110 ? 17.150 6.206 -19.876 1.00 79.06 110 VAL A N 1
ATOM 882 C CA . VAL A 1 110 ? 15.925 6.435 -19.102 1.00 79.06 110 VAL A CA 1
ATOM 883 C C . VAL A 1 110 ? 15.432 5.174 -18.374 1.00 79.06 110 VAL A C 1
ATOM 885 O O . VAL A 1 110 ? 15.243 5.261 -17.165 1.00 79.06 110 VAL A O 1
ATOM 888 N N . PRO A 1 111 ? 15.288 3.996 -19.016 1.00 80.56 111 PRO A N 1
ATOM 889 C CA . PRO A 1 111 ? 14.881 2.777 -18.320 1.00 80.56 111 PRO A CA 1
ATOM 890 C C . PRO A 1 111 ? 15.745 2.416 -17.109 1.00 80.56 111 PRO A C 1
ATOM 892 O O . PRO A 1 111 ? 15.223 1.972 -16.094 1.00 80.56 111 PRO A O 1
ATOM 895 N N . VAL A 1 112 ? 17.064 2.612 -17.221 1.00 79.94 112 VAL A N 1
ATOM 896 C CA . VAL A 1 112 ? 18.023 2.305 -16.148 1.00 79.94 112 VAL A CA 1
ATOM 897 C C . VAL A 1 112 ? 17.884 3.313 -15.008 1.00 79.94 112 VAL A C 1
ATOM 899 O O . VAL A 1 112 ? 17.938 2.941 -13.841 1.00 79.94 112 VAL A O 1
ATOM 902 N N . ALA A 1 113 ? 17.659 4.589 -15.334 1.00 84.19 113 ALA A N 1
ATOM 903 C CA . ALA A 1 113 ? 17.386 5.610 -14.330 1.00 84.19 113 ALA A CA 1
ATOM 904 C C . ALA A 1 113 ? 16.071 5.335 -13.581 1.00 84.19 113 ALA A C 1
ATOM 906 O O . ALA A 1 113 ? 16.046 5.415 -12.357 1.00 84.19 113 ALA A O 1
ATOM 907 N N . LEU A 1 114 ? 15.004 4.957 -14.297 1.00 87.25 114 LEU A N 1
ATOM 908 C CA . LEU A 1 114 ? 13.712 4.599 -13.700 1.00 87.25 114 LEU A CA 1
ATOM 909 C C . LEU A 1 114 ? 13.829 3.405 -12.748 1.00 87.25 114 LEU A C 1
ATOM 911 O O . LEU A 1 114 ? 13.307 3.459 -11.638 1.00 87.25 114 LEU A O 1
ATOM 915 N N . GLU A 1 115 ? 14.556 2.363 -13.154 1.00 86.56 115 GLU A N 1
ATOM 916 C CA . GLU A 1 115 ? 14.886 1.217 -12.303 1.00 86.56 115 GLU A CA 1
ATOM 917 C C . GLU A 1 115 ? 15.642 1.647 -11.039 1.00 86.56 115 GLU A C 1
ATOM 919 O O . GLU A 1 115 ? 15.278 1.246 -9.933 1.00 86.56 115 GLU A O 1
ATOM 924 N N . GLY A 1 116 ? 16.650 2.512 -11.187 1.00 85.56 116 GLY A N 1
ATOM 925 C CA . GLY A 1 116 ? 17.422 3.051 -10.069 1.00 85.56 116 GLY A CA 1
ATOM 926 C C . GLY A 1 116 ? 16.570 3.841 -9.075 1.00 85.56 116 GLY A C 1
ATOM 927 O O . GLY A 1 116 ? 16.631 3.565 -7.877 1.00 85.56 116 GLY A O 1
ATOM 928 N N . PHE A 1 117 ? 15.748 4.781 -9.556 1.00 92.25 117 PHE A N 1
ATOM 929 C CA . PHE A 1 117 ? 14.840 5.559 -8.706 1.00 92.25 117 PHE A CA 1
ATOM 930 C C . PHE A 1 117 ? 13.846 4.658 -7.980 1.00 92.25 117 PHE A C 1
ATOM 932 O O . PHE A 1 117 ? 13.710 4.743 -6.761 1.00 92.25 117 PHE A O 1
ATOM 939 N N . PHE A 1 118 ? 13.222 3.735 -8.710 1.00 92.94 118 PHE A N 1
ATOM 940 C CA . PHE A 1 118 ? 12.269 2.789 -8.152 1.00 92.94 118 PHE A CA 1
ATOM 941 C C . PHE A 1 118 ? 12.883 1.933 -7.033 1.00 92.94 118 PHE A C 1
ATOM 943 O O . PHE A 1 118 ? 12.343 1.871 -5.926 1.00 92.94 118 PHE A O 1
ATOM 950 N N . ASN A 1 119 ? 14.025 1.290 -7.302 1.00 90.94 119 ASN A N 1
ATOM 951 C CA . ASN A 1 119 ? 14.685 0.405 -6.343 1.00 90.94 119 ASN A CA 1
ATOM 952 C C . ASN A 1 119 ? 15.163 1.179 -5.109 1.00 90.94 119 ASN A C 1
ATOM 954 O O . ASN A 1 119 ? 14.949 0.728 -3.981 1.00 90.94 119 ASN A O 1
ATOM 958 N N . ALA A 1 120 ? 15.757 2.361 -5.312 1.00 91.44 120 ALA A N 1
ATOM 959 C CA . ALA A 1 120 ? 16.204 3.226 -4.227 1.00 91.44 120 ALA A CA 1
ATOM 960 C C . ALA A 1 120 ? 15.032 3.687 -3.352 1.00 91.44 120 ALA A C 1
ATOM 962 O O . ALA A 1 120 ? 15.126 3.647 -2.124 1.00 91.44 120 ALA A O 1
ATOM 963 N N . ARG A 1 121 ? 13.907 4.075 -3.964 1.00 95.31 121 ARG A N 1
ATOM 964 C CA . ARG A 1 121 ? 12.710 4.476 -3.227 1.00 95.31 121 ARG A CA 1
ATOM 965 C C . ARG A 1 121 ? 12.121 3.322 -2.433 1.00 95.31 121 ARG A C 1
ATOM 967 O O . ARG A 1 121 ? 11.809 3.502 -1.257 1.00 95.31 121 ARG A O 1
ATOM 974 N N . LEU A 1 122 ? 11.983 2.148 -3.046 1.00 94.19 122 LEU A N 1
ATOM 975 C CA . LEU A 1 122 ? 11.427 0.982 -2.370 1.00 94.19 122 LEU A CA 1
ATOM 976 C C . LEU A 1 122 ? 12.277 0.587 -1.156 1.00 94.19 122 LEU A C 1
ATOM 978 O O . LEU A 1 122 ? 11.729 0.341 -0.082 1.00 94.19 122 LEU A O 1
ATOM 982 N N . ASP A 1 123 ? 13.604 0.578 -1.295 1.00 92.12 123 ASP A N 1
ATOM 983 C CA . ASP A 1 123 ? 14.502 0.306 -0.170 1.00 92.12 123 ASP A CA 1
ATOM 984 C C . ASP A 1 123 ? 14.411 1.391 0.917 1.00 92.12 123 ASP A C 1
ATOM 986 O O . ASP A 1 123 ? 14.288 1.081 2.105 1.00 92.12 123 ASP A O 1
ATOM 990 N N . ALA A 1 124 ? 14.350 2.668 0.522 1.00 93.75 124 ALA A N 1
ATOM 991 C CA . ALA A 1 124 ? 14.164 3.781 1.449 1.00 93.75 124 ALA A CA 1
ATOM 992 C C . ALA A 1 124 ? 12.864 3.663 2.265 1.00 93.75 124 ALA A C 1
ATOM 994 O O . ALA A 1 124 ? 12.881 3.939 3.464 1.00 93.75 124 ALA A O 1
ATOM 995 N N . LEU A 1 125 ? 11.757 3.208 1.665 1.00 93.62 125 LEU A N 1
ATOM 996 C CA . LEU A 1 125 ? 10.491 2.972 2.376 1.00 93.62 125 LEU A CA 1
ATOM 997 C C . LEU A 1 125 ? 10.633 1.887 3.447 1.00 93.62 125 LEU A C 1
ATOM 999 O O . LEU A 1 125 ? 10.185 2.080 4.580 1.00 93.62 125 LEU A O 1
ATOM 1003 N N . TYR A 1 126 ? 11.296 0.774 3.123 1.00 93.06 126 TYR A N 1
ATOM 1004 C CA . TYR A 1 126 ? 11.565 -0.289 4.094 1.00 93.06 126 TYR A CA 1
ATOM 1005 C C . TYR A 1 126 ? 12.467 0.186 5.238 1.00 93.06 126 TYR A C 1
ATOM 1007 O O . TYR A 1 126 ? 12.206 -0.140 6.398 1.00 93.06 126 TYR A O 1
ATOM 1015 N N . ASN A 1 127 ? 13.478 1.002 4.937 1.00 91.56 127 ASN A N 1
ATOM 1016 C CA . ASN A 1 127 ? 14.384 1.569 5.937 1.00 91.56 127 ASN A CA 1
ATOM 1017 C C . ASN A 1 127 ? 13.726 2.646 6.812 1.00 91.56 127 ASN A C 1
ATOM 1019 O O . ASN A 1 127 ? 14.085 2.779 7.987 1.00 91.56 127 ASN A O 1
ATOM 1023 N N . TYR A 1 128 ? 12.779 3.402 6.249 1.00 91.06 128 TYR A N 1
ATOM 1024 C CA . TYR A 1 128 ? 12.035 4.452 6.940 1.00 91.06 128 TYR A CA 1
ATOM 1025 C C . TYR A 1 128 ? 10.970 3.870 7.872 1.00 91.06 128 TYR A C 1
ATOM 1027 O O . TYR A 1 128 ? 10.975 4.165 9.065 1.00 91.06 128 TYR A O 1
ATOM 1035 N N . TYR A 1 129 ? 10.082 3.017 7.349 1.00 87.94 129 TYR A N 1
ATOM 1036 C CA . TYR A 1 129 ? 8.965 2.471 8.125 1.00 87.94 129 TYR A CA 1
ATOM 1037 C C . TYR A 1 129 ? 9.365 1.315 9.044 1.00 87.94 129 TYR A C 1
ATOM 1039 O O . TYR A 1 129 ? 8.687 1.094 10.043 1.00 87.94 129 TYR A O 1
ATOM 1047 N N . ARG A 1 130 ? 10.446 0.584 8.727 1.00 87.06 130 ARG A N 1
ATOM 1048 C CA . ARG A 1 130 ? 10.961 -0.560 9.510 1.00 87.06 130 ARG A CA 1
ATOM 1049 C C . ARG A 1 130 ? 9.847 -1.504 9.994 1.00 87.06 130 ARG A C 1
ATOM 1051 O O . ARG A 1 130 ? 9.716 -1.730 11.200 1.00 87.06 130 ARG A O 1
ATOM 1058 N N . PRO A 1 131 ? 9.020 -2.031 9.072 1.00 85.50 131 PRO A N 1
ATOM 1059 C CA . PRO A 1 131 ? 7.919 -2.910 9.441 1.00 85.50 131 PRO A CA 1
ATOM 1060 C C . PRO A 1 131 ? 8.458 -4.148 10.166 1.00 85.50 131 PRO A C 1
ATOM 1062 O O . PRO A 1 131 ? 9.536 -4.644 9.835 1.00 85.50 131 PRO A O 1
ATOM 1065 N N . GLN A 1 132 ? 7.705 -4.663 11.144 1.00 77.94 132 GLN A N 1
ATOM 1066 C CA . GLN A 1 132 ? 8.132 -5.829 11.933 1.00 77.94 132 GLN A CA 1
ATOM 1067 C C . GLN A 1 132 ? 8.418 -7.049 11.051 1.00 77.94 132 GLN A C 1
ATOM 1069 O O . GLN A 1 132 ? 9.363 -7.789 11.306 1.00 77.94 132 GLN A O 1
ATOM 1074 N N . ASN A 1 133 ? 7.615 -7.224 9.998 1.00 84.12 133 ASN A N 1
ATOM 1075 C CA . ASN A 1 133 ? 7.800 -8.251 8.986 1.00 84.12 133 ASN A CA 1
ATOM 1076 C C . ASN A 1 133 ? 7.967 -7.585 7.619 1.00 84.12 133 ASN A C 1
ATOM 1078 O O . ASN A 1 133 ? 7.165 -6.735 7.229 1.00 84.12 133 ASN A O 1
ATOM 1082 N N . ARG A 1 134 ? 8.994 -7.992 6.871 1.00 88.81 134 ARG A N 1
ATOM 1083 C CA . ARG A 1 134 ? 9.207 -7.578 5.481 1.00 88.81 134 ARG A CA 1
ATOM 1084 C C . ARG A 1 134 ? 8.591 -8.623 4.549 1.00 88.81 134 ARG A C 1
ATOM 1086 O O . ARG A 1 134 ? 9.144 -9.715 4.403 1.00 88.81 134 ARG A O 1
ATOM 1093 N N . PHE A 1 135 ? 7.469 -8.296 3.908 1.00 89.88 135 PHE A N 1
ATOM 1094 C CA . PHE A 1 135 ? 6.785 -9.209 2.988 1.00 89.88 135 PHE A CA 1
ATOM 1095 C C . PHE A 1 135 ? 7.303 -9.132 1.553 1.00 89.88 135 PHE A C 1
ATOM 1097 O O . PHE A 1 135 ? 6.994 -10.025 0.778 1.00 89.88 135 PHE A O 1
ATOM 1104 N N . LEU A 1 136 ? 8.132 -8.147 1.190 1.00 91.06 136 LEU A N 1
ATOM 1105 C CA . LEU A 1 136 ? 8.754 -8.075 -0.136 1.00 91.06 136 LEU A CA 1
ATOM 1106 C C . LEU A 1 136 ? 10.264 -7.854 -0.040 1.00 91.06 136 LEU A C 1
ATOM 1108 O O . LEU A 1 136 ? 10.730 -6.914 0.609 1.00 91.06 136 LEU A O 1
ATOM 1112 N N . THR A 1 137 ? 11.039 -8.708 -0.706 1.00 90.69 137 THR A N 1
ATOM 1113 C CA . THR A 1 137 ? 12.506 -8.638 -0.726 1.00 90.69 137 THR A CA 1
ATOM 1114 C C . THR A 1 137 ? 13.049 -8.885 -2.129 1.00 90.69 137 THR A C 1
ATOM 1116 O O . THR A 1 137 ? 12.548 -9.737 -2.863 1.00 90.69 137 THR A O 1
ATOM 1119 N N . PHE A 1 138 ? 14.109 -8.163 -2.490 1.00 88.69 138 PHE A N 1
ATOM 1120 C CA . PHE A 1 138 ? 14.855 -8.431 -3.713 1.00 88.69 138 PHE A CA 1
ATOM 1121 C C . PHE A 1 138 ? 15.657 -9.724 -3.586 1.00 88.69 138 PHE A C 1
ATOM 1123 O O . PHE A 1 138 ? 16.392 -9.921 -2.617 1.00 88.69 138 PHE A O 1
ATOM 1130 N N . ARG A 1 139 ? 15.544 -10.602 -4.582 1.00 85.38 139 ARG A N 1
ATOM 1131 C CA . ARG A 1 139 ? 16.337 -11.827 -4.663 1.00 85.38 139 ARG A CA 1
ATOM 1132 C C . ARG A 1 139 ? 17.047 -11.909 -6.000 1.00 85.38 139 ARG A C 1
ATOM 1134 O O . ARG A 1 139 ? 16.423 -12.050 -7.050 1.00 85.38 139 ARG A O 1
ATOM 1141 N N . HIS A 1 140 ? 18.371 -11.881 -5.935 1.00 76.31 140 HIS A N 1
ATOM 1142 C CA . HIS A 1 140 ? 19.202 -12.210 -7.078 1.00 76.31 140 HIS A CA 1
ATOM 1143 C C . HIS A 1 140 ? 19.102 -13.706 -7.377 1.00 76.31 140 HIS A C 1
ATOM 1145 O O . HIS A 1 140 ? 19.119 -14.550 -6.479 1.00 76.31 140 HIS A O 1
ATOM 1151 N N . THR A 1 141 ? 18.953 -14.025 -8.656 1.00 70.56 141 THR A N 1
ATOM 1152 C CA . THR A 1 141 ? 18.870 -15.402 -9.153 1.00 70.56 141 THR A CA 1
ATOM 1153 C C . THR A 1 141 ? 20.243 -15.954 -9.539 1.00 70.56 141 THR A C 1
ATOM 1155 O O . THR A 1 141 ? 20.415 -17.176 -9.529 1.00 70.56 141 THR A O 1
ATOM 1158 N N . THR A 1 142 ? 21.191 -15.051 -9.811 1.00 69.62 142 THR A N 1
ATOM 1159 C CA . THR A 1 142 ? 22.599 -15.265 -10.174 1.00 69.62 142 THR A CA 1
ATOM 1160 C C . THR A 1 142 ? 23.545 -15.075 -8.985 1.00 69.62 142 THR A C 1
ATOM 1162 O O . THR A 1 142 ? 23.163 -14.530 -7.943 1.00 69.62 142 THR A O 1
ATOM 1165 N N . SER A 1 143 ? 24.787 -15.547 -9.127 1.00 69.69 143 SER A N 1
ATOM 1166 C CA . SER A 1 143 ? 25.824 -15.393 -8.097 1.00 69.69 143 SER A CA 1
ATOM 1167 C C . SER A 1 143 ? 26.289 -13.931 -7.981 1.00 69.69 143 SER A C 1
ATOM 1169 O O . SER A 1 143 ? 26.407 -13.256 -9.006 1.00 69.69 143 SER A O 1
ATOM 1171 N N . PRO A 1 144 ? 26.650 -13.429 -6.781 1.00 70.56 144 PRO A N 1
ATOM 1172 C CA . PRO A 1 144 ? 27.250 -12.100 -6.620 1.00 70.56 144 PRO A CA 1
ATOM 1173 C C . PRO A 1 144 ? 28.455 -11.826 -7.532 1.00 70.56 144 PRO A C 1
ATOM 1175 O O . PRO A 1 144 ? 28.633 -10.701 -7.988 1.00 70.56 144 PRO A O 1
ATOM 1178 N N . ILE A 1 145 ? 29.259 -12.850 -7.839 1.00 69.31 145 ILE A N 1
ATOM 1179 C CA . ILE A 1 145 ? 30.430 -12.719 -8.723 1.00 69.31 145 ILE A CA 1
ATOM 1180 C C . ILE A 1 145 ? 29.998 -12.423 -10.167 1.00 69.31 145 ILE A C 1
ATOM 1182 O O . ILE A 1 145 ? 30.586 -11.568 -10.825 1.00 69.31 145 ILE A O 1
ATOM 1186 N N . GLU A 1 146 ? 28.943 -13.084 -10.645 1.00 67.25 146 GLU A N 1
ATOM 1187 C CA . GLU A 1 146 ? 28.391 -12.863 -11.988 1.00 67.25 146 GLU A CA 1
ATOM 1188 C C . GLU A 1 146 ? 27.765 -11.474 -12.104 1.00 67.25 146 GLU A C 1
ATOM 1190 O O . GLU A 1 146 ? 27.945 -10.809 -13.113 1.00 67.25 146 GLU A O 1
ATOM 1195 N N . ILE A 1 147 ? 27.115 -10.985 -11.042 1.00 68.31 147 ILE A N 1
ATOM 1196 C CA . ILE A 1 147 ? 26.566 -9.621 -10.999 1.00 68.31 147 ILE A CA 1
ATOM 1197 C C . ILE A 1 147 ? 27.674 -8.578 -11.193 1.00 68.31 147 ILE A C 1
ATOM 1199 O O . ILE A 1 147 ? 27.482 -7.608 -11.924 1.00 68.31 147 ILE A O 1
ATOM 1203 N N . ILE A 1 148 ? 28.835 -8.772 -10.557 1.00 67.31 148 ILE A N 1
ATOM 1204 C CA . ILE A 1 148 ? 30.000 -7.888 -10.718 1.00 67.31 148 ILE A CA 1
ATOM 1205 C C . ILE A 1 148 ? 30.552 -7.984 -12.149 1.00 67.31 148 ILE A C 1
ATOM 1207 O O . ILE A 1 148 ? 30.874 -6.962 -12.759 1.00 67.31 148 ILE A O 1
ATOM 1211 N N . GLY A 1 149 ? 30.625 -9.198 -12.701 1.00 62.75 149 GLY A N 1
ATOM 1212 C CA . GLY A 1 149 ? 30.996 -9.441 -14.098 1.00 62.75 149 GLY A CA 1
ATOM 1213 C C . GLY A 1 149 ? 30.080 -8.723 -15.097 1.00 62.75 149 GLY A C 1
ATOM 1214 O O . GLY A 1 149 ? 30.562 -8.009 -15.977 1.00 62.75 149 GLY A O 1
ATOM 1215 N N . ASP A 1 150 ? 28.765 -8.829 -14.915 1.00 68.31 150 ASP A N 1
ATOM 1216 C CA . ASP A 1 150 ? 27.765 -8.158 -15.748 1.00 68.31 150 ASP A CA 1
ATOM 1217 C C . ASP A 1 150 ? 27.882 -6.632 -15.628 1.00 68.31 150 ASP A C 1
ATOM 1219 O O . ASP A 1 150 ? 27.994 -5.933 -16.639 1.00 68.31 150 ASP A O 1
ATOM 1223 N N . ALA A 1 151 ? 27.947 -6.114 -14.397 1.00 65.44 151 ALA A N 1
ATOM 1224 C CA . ALA A 1 151 ? 28.045 -4.681 -14.130 1.00 65.44 151 ALA A CA 1
ATOM 1225 C C . ALA A 1 151 ? 29.321 -4.062 -14.729 1.00 65.44 151 ALA A C 1
ATOM 1227 O O . ALA A 1 151 ? 29.256 -3.019 -15.381 1.00 65.44 151 ALA A O 1
ATOM 1228 N N . SER A 1 152 ? 30.474 -4.721 -14.562 1.00 61.81 152 SER A N 1
ATOM 1229 C CA . SER A 1 152 ? 31.752 -4.284 -15.149 1.00 61.81 152 SER A CA 1
ATOM 1230 C C . SER A 1 152 ? 31.758 -4.308 -16.682 1.00 61.81 152 SER A C 1
ATOM 1232 O O . SER A 1 152 ? 32.490 -3.539 -17.304 1.00 61.81 152 SER A O 1
ATOM 1234 N N . SER A 1 153 ? 30.896 -5.121 -17.295 1.00 63.38 153 SER A N 1
ATOM 1235 C CA . SER A 1 153 ? 30.751 -5.242 -18.749 1.00 63.38 153 SER A CA 1
ATOM 1236 C C . SER A 1 153 ? 29.662 -4.330 -19.332 1.00 63.38 153 SER A C 1
ATOM 1238 O O . SER A 1 153 ? 29.296 -4.481 -20.497 1.00 63.38 153 SER A O 1
ATOM 1240 N N . ASN A 1 154 ? 29.115 -3.390 -18.545 1.00 60.97 154 ASN A N 1
ATOM 1241 C CA . ASN A 1 154 ? 27.932 -2.585 -18.890 1.00 60.97 154 ASN A CA 1
ATOM 1242 C C . ASN A 1 154 ? 26.701 -3.427 -19.290 1.00 60.97 154 ASN A C 1
ATOM 1244 O O . ASN A 1 154 ? 25.807 -2.941 -19.989 1.00 60.97 154 ASN A O 1
ATOM 1248 N N . MET A 1 155 ? 26.642 -4.688 -18.859 1.00 60.56 155 MET A N 1
ATOM 1249 C CA . MET A 1 155 ? 25.490 -5.558 -19.059 1.00 60.56 155 MET A CA 1
ATOM 1250 C C . MET A 1 155 ? 24.536 -5.418 -17.873 1.00 60.56 155 MET A C 1
ATOM 1252 O O . MET A 1 155 ? 24.953 -5.219 -16.732 1.00 60.56 155 MET A O 1
ATOM 1256 N N . ARG A 1 156 ? 23.228 -5.512 -18.137 1.00 62.12 156 ARG A N 1
ATOM 1257 C CA . ARG A 1 156 ? 22.246 -5.578 -17.050 1.00 62.12 156 ARG A CA 1
ATOM 1258 C C . ARG A 1 156 ? 22.427 -6.902 -16.307 1.00 62.12 156 ARG A C 1
ATOM 1260 O O . ARG A 1 156 ? 22.397 -7.935 -16.977 1.00 62.12 156 ARG A O 1
ATOM 1267 N N . PRO A 1 157 ? 22.578 -6.882 -14.972 1.00 59.56 157 PRO A N 1
ATOM 1268 C CA . PRO A 1 157 ? 22.746 -8.103 -14.208 1.00 59.56 157 PRO A CA 1
ATOM 1269 C C . PRO A 1 157 ? 21.573 -9.059 -14.397 1.00 59.56 157 PRO A C 1
ATOM 1271 O O . PRO A 1 157 ? 20.418 -8.692 -14.191 1.00 59.56 157 PRO A O 1
ATOM 1274 N N . GLY A 1 158 ? 21.894 -10.308 -14.722 1.00 56.78 158 GLY A N 1
ATOM 1275 C CA . GLY A 1 158 ? 20.945 -11.412 -14.700 1.00 56.78 158 GLY A CA 1
ATOM 1276 C C . GLY A 1 158 ? 20.124 -11.581 -15.983 1.00 56.78 158 GLY A C 1
ATOM 1277 O O . GLY A 1 158 ? 19.276 -10.775 -16.361 1.00 56.78 158 GLY A O 1
ATOM 1278 N N . ARG A 1 159 ? 20.293 -12.740 -16.617 1.00 56.97 159 ARG A N 1
ATOM 1279 C CA . ARG A 1 159 ? 19.245 -13.336 -17.449 1.00 56.97 159 ARG A CA 1
ATOM 1280 C C . ARG A 1 159 ? 18.308 -14.117 -16.536 1.00 56.97 159 ARG A C 1
ATOM 1282 O O . ARG A 1 159 ? 18.760 -14.955 -15.759 1.00 56.97 159 ARG A O 1
ATOM 1289 N N . ILE A 1 160 ? 17.004 -13.880 -16.651 1.00 59.84 160 ILE A N 1
ATOM 1290 C CA . ILE A 1 160 ? 16.020 -14.818 -16.111 1.00 59.84 160 ILE A CA 1
ATOM 1291 C C . ILE A 1 160 ? 15.953 -16.011 -17.063 1.00 59.84 160 ILE A C 1
ATOM 1293 O O . ILE A 1 160 ? 15.568 -15.866 -18.222 1.00 59.84 160 ILE A O 1
ATOM 1297 N N . ASP A 1 161 ? 16.289 -17.193 -16.559 1.00 57.41 161 ASP A N 1
ATOM 1298 C CA . ASP A 1 161 ? 15.904 -18.459 -17.172 1.00 57.41 161 ASP A CA 1
ATOM 1299 C C . ASP A 1 161 ? 14.709 -19.086 -16.424 1.00 57.41 161 ASP A C 1
ATOM 1301 O O . ASP A 1 161 ? 14.270 -18.616 -15.369 1.00 57.41 161 ASP A O 1
ATOM 1305 N N . SER A 1 162 ? 14.149 -20.165 -16.970 1.00 60.16 162 SER A N 1
ATOM 1306 C CA . SER A 1 162 ? 12.999 -20.851 -16.368 1.00 60.16 162 SER A CA 1
ATOM 1307 C C . SER A 1 162 ? 13.296 -21.451 -14.985 1.00 60.16 162 SER A C 1
ATOM 1309 O O . SER A 1 162 ? 12.373 -21.677 -14.200 1.00 60.16 162 SER A O 1
ATOM 1311 N N . SER A 1 163 ? 14.568 -21.689 -14.653 1.00 65.00 163 SER A N 1
ATOM 1312 C CA . SER A 1 163 ? 14.994 -22.188 -13.343 1.00 65.00 163 SER A CA 1
ATOM 1313 C C . SER A 1 163 ? 15.061 -21.067 -12.296 1.00 65.00 163 SER A C 1
ATOM 1315 O O . SER A 1 163 ? 14.691 -21.272 -11.138 1.00 65.00 163 SER A O 1
ATOM 1317 N N . ALA A 1 164 ? 15.444 -19.862 -12.721 1.00 64.31 164 ALA A N 1
ATOM 1318 C CA . ALA A 1 164 ? 15.494 -18.641 -11.934 1.00 64.31 164 ALA A CA 1
ATOM 1319 C C . ALA A 1 164 ? 14.093 -18.167 -11.521 1.00 64.31 164 ALA A C 1
ATOM 1321 O O . ALA A 1 164 ? 13.915 -17.720 -10.388 1.00 64.31 164 ALA A O 1
ATOM 1322 N N . LEU A 1 165 ? 13.086 -18.350 -12.386 1.00 66.31 165 LEU A N 1
ATOM 1323 C CA . LEU A 1 165 ? 11.687 -18.021 -12.083 1.00 66.31 165 LEU A CA 1
ATOM 1324 C C . LEU A 1 165 ? 11.131 -18.781 -10.878 1.00 66.31 165 LEU A C 1
ATOM 1326 O O . LEU A 1 165 ? 10.349 -18.222 -10.118 1.00 66.31 165 LEU A O 1
ATOM 1330 N N . LYS A 1 166 ? 11.577 -20.020 -10.638 1.00 72.81 166 LYS A N 1
ATOM 1331 C CA . LYS A 1 166 ? 11.131 -20.817 -9.480 1.00 72.81 166 LYS A CA 1
ATOM 1332 C C . LYS A 1 166 ? 11.568 -20.228 -8.134 1.00 72.81 166 LYS A C 1
ATOM 1334 O O . LYS A 1 166 ? 11.021 -20.608 -7.104 1.00 72.81 166 LYS A O 1
ATOM 1339 N N . LYS A 1 167 ? 12.572 -19.342 -8.125 1.00 79.88 167 LYS A N 1
ATOM 1340 C CA . LYS A 1 167 ? 13.094 -18.689 -6.912 1.00 79.88 167 LYS A CA 1
ATOM 1341 C C . LYS A 1 167 ? 12.349 -17.393 -6.566 1.00 79.88 167 LYS A C 1
ATOM 1343 O O . LYS A 1 167 ? 12.648 -16.801 -5.525 1.00 79.88 167 LYS A O 1
ATOM 1348 N N . LEU A 1 168 ? 11.442 -16.956 -7.441 1.00 81.19 168 LEU A N 1
ATOM 1349 C CA . LEU A 1 168 ? 10.707 -15.699 -7.366 1.00 81.19 168 LEU A CA 1
ATOM 1350 C C . LEU A 1 168 ? 9.212 -15.975 -7.189 1.00 81.19 168 LEU A C 1
ATOM 1352 O O . LEU A 1 168 ? 8.677 -16.933 -7.743 1.00 81.19 168 LEU A O 1
ATOM 1356 N N . ASP A 1 169 ? 8.537 -15.111 -6.440 1.00 87.50 169 ASP A N 1
ATOM 1357 C CA . ASP A 1 169 ? 7.079 -15.151 -6.300 1.00 87.50 169 ASP A CA 1
ATOM 1358 C C . ASP A 1 169 ? 6.405 -14.205 -7.296 1.00 87.50 169 ASP A C 1
ATOM 1360 O O . ASP A 1 169 ? 5.331 -14.510 -7.815 1.00 87.50 169 ASP A O 1
ATOM 1364 N N . TYR A 1 170 ? 7.056 -13.073 -7.586 1.00 86.00 170 TYR A N 1
ATOM 1365 C CA . TYR A 1 170 ? 6.545 -12.062 -8.503 1.00 86.00 170 TYR A CA 1
ATOM 1366 C C . TYR A 1 170 ? 7.621 -11.594 -9.479 1.00 86.00 170 TYR A C 1
ATOM 1368 O O . TYR A 1 170 ? 8.799 -11.461 -9.135 1.00 86.00 170 TYR A O 1
ATOM 1376 N N . ILE A 1 171 ? 7.185 -11.288 -10.697 1.00 81.75 171 ILE A N 1
ATOM 1377 C CA . ILE A 1 171 ? 7.968 -10.554 -11.690 1.00 81.75 171 ILE A CA 1
ATOM 1378 C C . ILE A 1 171 ? 7.397 -9.148 -11.772 1.00 81.75 171 ILE A C 1
ATOM 1380 O O . ILE A 1 171 ? 6.181 -8.966 -11.833 1.00 81.75 171 ILE A O 1
ATOM 1384 N N . VAL A 1 172 ? 8.287 -8.162 -11.792 1.00 85.19 172 VAL A N 1
ATOM 1385 C CA . VAL A 1 172 ? 7.924 -6.759 -11.949 1.00 85.19 172 VAL A CA 1
ATOM 1386 C C . VAL A 1 172 ? 8.571 -6.235 -13.221 1.00 85.19 172 VAL A C 1
ATOM 1388 O O . VAL A 1 172 ? 9.770 -6.409 -13.425 1.00 85.19 172 VAL A O 1
ATOM 1391 N N . TYR A 1 173 ? 7.782 -5.598 -14.076 1.00 83.00 173 TYR A N 1
ATOM 1392 C CA . TYR A 1 173 ? 8.272 -4.853 -15.233 1.00 83.00 173 TYR A CA 1
ATOM 1393 C C . TYR A 1 173 ? 7.441 -3.589 -15.411 1.00 83.00 173 TYR A C 1
ATOM 1395 O O . TYR A 1 173 ? 6.343 -3.482 -14.870 1.00 83.00 173 TYR A O 1
ATOM 1403 N N . GLY A 1 174 ? 7.953 -2.615 -16.153 1.00 79.81 174 GLY A N 1
ATOM 1404 C CA . GLY A 1 174 ? 7.265 -1.348 -16.343 1.00 79.81 174 GLY A CA 1
ATOM 1405 C C . GLY A 1 174 ? 7.235 -0.887 -17.786 1.00 79.81 174 GLY A C 1
ATOM 1406 O O . GLY A 1 174 ? 8.065 -1.276 -18.603 1.00 79.81 174 GLY A O 1
ATOM 1407 N N . SER A 1 175 ? 6.291 -0.009 -18.093 1.00 81.38 175 SER A N 1
ATOM 1408 C CA . SER A 1 175 ? 6.283 0.777 -19.322 1.00 81.38 175 SER A CA 1
ATOM 1409 C C . SER A 1 175 ? 6.188 2.258 -18.996 1.00 81.38 175 SER A C 1
ATOM 1411 O O . SER A 1 175 ? 5.497 2.616 -18.044 1.00 81.38 175 SER A O 1
ATOM 1413 N N . PHE A 1 176 ? 6.822 3.118 -19.787 1.00 85.88 176 PHE A N 1
ATOM 1414 C CA . PHE A 1 176 ? 6.745 4.565 -19.589 1.00 85.88 176 PHE A CA 1
ATOM 1415 C C . PHE A 1 176 ? 6.430 5.319 -20.879 1.00 85.88 176 PHE A C 1
ATOM 1417 O O . PHE A 1 176 ? 6.779 4.874 -21.969 1.00 85.88 176 PHE A O 1
ATOM 1424 N N . SER A 1 177 ? 5.811 6.486 -20.752 1.00 82.44 177 SER A N 1
ATOM 1425 C CA . SER A 1 177 ? 5.593 7.427 -21.851 1.00 82.44 177 SER A CA 1
ATOM 1426 C C . SER A 1 177 ? 5.709 8.866 -21.359 1.00 82.44 177 SER A C 1
ATOM 1428 O O . SER A 1 177 ? 5.449 9.153 -20.189 1.00 82.44 177 SER A O 1
ATOM 1430 N N . THR A 1 178 ? 6.040 9.784 -22.260 1.00 76.62 178 THR A N 1
ATOM 1431 C CA . THR A 1 178 ? 6.144 11.220 -21.973 1.00 76.62 178 THR A CA 1
ATOM 1432 C C . THR A 1 178 ? 5.039 11.981 -22.693 1.00 76.62 178 THR A C 1
ATOM 1434 O O . THR A 1 178 ? 4.737 11.670 -23.840 1.00 76.62 178 THR A O 1
ATOM 1437 N N . SER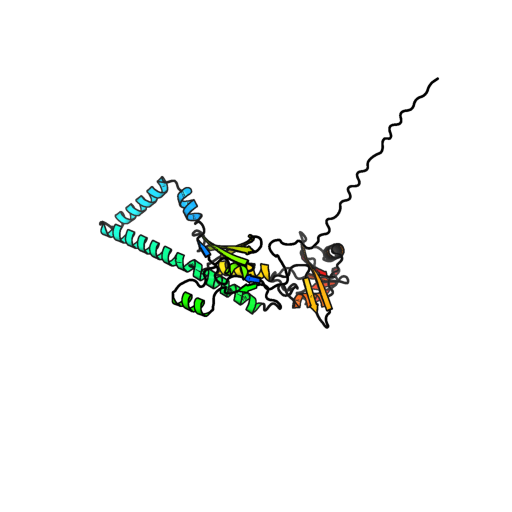 A 1 179 ? 4.450 12.990 -22.054 1.00 67.25 179 SER A N 1
ATOM 1438 C CA . SER A 1 179 ? 3.570 13.953 -22.731 1.00 67.25 179 SER A CA 1
ATOM 1439 C C . SER A 1 179 ? 4.266 15.309 -22.839 1.00 67.25 179 SER A C 1
ATOM 1441 O O . SER A 1 179 ? 4.630 15.888 -21.815 1.00 67.25 179 SER A O 1
ATOM 1443 N N . GLU A 1 180 ? 4.440 15.843 -24.051 1.00 56.84 180 GLU A N 1
ATOM 1444 C CA . GLU A 1 180 ? 5.205 17.084 -24.274 1.00 56.84 180 GLU A CA 1
ATOM 1445 C C . GLU A 1 180 ? 4.395 18.365 -23.993 1.00 56.84 180 GLU A C 1
ATOM 1447 O O . GLU A 1 180 ? 4.971 19.427 -23.768 1.00 56.84 180 GLU A O 1
ATOM 1452 N N . ARG A 1 181 ? 3.055 18.296 -23.941 1.00 50.31 181 ARG A N 1
ATOM 1453 C CA . ARG A 1 181 ? 2.190 19.487 -23.774 1.00 50.31 181 ARG A CA 1
ATOM 1454 C C . ARG A 1 181 ? 2.083 20.053 -22.355 1.00 50.31 181 ARG A C 1
ATOM 1456 O O . ARG A 1 181 ? 1.591 21.166 -22.190 1.00 50.31 181 ARG A O 1
ATOM 1463 N N . ALA A 1 182 ? 2.555 19.339 -21.339 1.00 47.34 182 ALA A N 1
ATOM 1464 C CA . ALA A 1 182 ? 2.583 19.818 -19.963 1.00 47.34 182 ALA A CA 1
ATOM 1465 C C . ALA A 1 182 ? 3.919 19.412 -19.342 1.00 47.34 182 ALA A C 1
ATOM 1467 O O . ALA A 1 182 ? 4.133 18.230 -19.105 1.00 47.34 182 ALA A O 1
ATOM 1468 N N . LYS A 1 183 ? 4.829 20.380 -19.146 1.00 55.28 183 LYS A N 1
ATOM 1469 C CA . LYS A 1 183 ? 6.067 20.284 -18.340 1.00 55.28 183 LYS A CA 1
ATOM 1470 C C . LYS A 1 183 ? 6.588 18.846 -18.147 1.00 55.28 183 LYS A C 1
ATOM 1472 O O . LYS A 1 183 ? 6.415 18.303 -17.066 1.00 55.28 183 LYS A O 1
ATOM 1477 N N . ALA A 1 184 ? 7.178 18.240 -19.183 1.00 62.69 184 ALA A N 1
ATOM 1478 C CA . ALA A 1 184 ? 7.854 16.935 -19.121 1.00 62.69 184 ALA A CA 1
ATOM 1479 C C . ALA A 1 184 ? 7.200 15.911 -18.162 1.00 62.69 184 ALA A C 1
ATOM 1481 O O . ALA A 1 184 ? 7.872 15.366 -17.289 1.00 62.69 184 ALA A O 1
ATOM 1482 N N . GLN A 1 185 ? 5.887 15.692 -18.285 1.00 76.06 185 GLN A N 1
ATOM 1483 C CA . GLN A 1 185 ? 5.173 14.732 -17.446 1.00 76.06 185 GLN A CA 1
ATOM 1484 C C . GLN A 1 185 ? 5.379 13.306 -17.966 1.00 76.06 185 GLN A C 1
ATOM 1486 O O . GLN A 1 185 ? 5.120 12.986 -19.131 1.00 76.06 185 GLN A O 1
ATOM 1491 N N . TRP A 1 186 ? 5.850 12.452 -17.070 1.00 83.88 186 TRP A N 1
ATOM 1492 C CA . TRP A 1 186 ? 6.081 11.031 -17.245 1.00 83.88 186 TRP A CA 1
ATOM 1493 C C . TRP A 1 186 ? 4.883 10.259 -16.729 1.00 83.88 186 TRP A C 1
ATOM 1495 O O . TRP A 1 186 ? 4.393 10.517 -15.635 1.00 83.88 186 TRP A O 1
ATOM 1505 N N . ASN A 1 187 ? 4.443 9.288 -17.518 1.00 86.81 187 ASN A N 1
ATOM 1506 C CA . ASN A 1 187 ? 3.460 8.294 -17.122 1.00 86.81 187 ASN A CA 1
ATOM 1507 C C . ASN A 1 187 ? 4.179 6.955 -17.053 1.00 86.81 187 ASN A C 1
ATOM 1509 O O . ASN A 1 187 ? 4.754 6.524 -18.051 1.00 86.81 187 ASN A O 1
ATOM 1513 N N . ILE A 1 188 ? 4.151 6.307 -15.895 1.00 89.19 188 ILE A N 1
ATOM 1514 C CA . ILE A 1 188 ? 4.751 4.994 -15.675 1.00 89.19 188 ILE A CA 1
ATOM 1515 C C . ILE A 1 188 ? 3.645 4.023 -15.291 1.00 89.19 188 ILE A C 1
ATOM 1517 O O . ILE A 1 188 ? 2.848 4.301 -14.399 1.00 89.19 188 ILE A O 1
ATOM 1521 N N . PHE A 1 189 ? 3.629 2.867 -15.939 1.00 86.50 189 PHE A N 1
ATOM 1522 C CA . PHE A 1 189 ? 2.815 1.724 -15.553 1.00 86.50 189 PHE A CA 1
ATOM 1523 C C . PHE A 1 189 ? 3.745 0.620 -15.080 1.00 86.50 189 PHE A C 1
ATOM 1525 O O . PHE A 1 189 ? 4.652 0.235 -15.814 1.00 86.50 189 PHE A O 1
ATOM 1532 N N . LEU A 1 190 ? 3.530 0.122 -13.869 1.00 87.50 190 LEU A N 1
ATOM 1533 C CA . LEU A 1 190 ? 4.256 -1.004 -13.302 1.00 87.50 190 LEU A CA 1
ATOM 1534 C C . LEU A 1 190 ? 3.333 -2.218 -13.274 1.00 87.50 190 LEU A C 1
ATOM 1536 O O . LEU A 1 190 ? 2.258 -2.168 -12.682 1.00 87.50 190 LEU A O 1
ATOM 1540 N N . TYR A 1 191 ? 3.760 -3.302 -13.899 1.00 83.06 191 TYR A N 1
ATOM 1541 C CA . TYR A 1 191 ? 3.061 -4.574 -13.947 1.00 83.06 191 TYR A CA 1
ATOM 1542 C C . TYR A 1 191 ? 3.713 -5.515 -12.943 1.00 83.06 191 TYR A C 1
ATOM 1544 O O . TYR A 1 191 ? 4.912 -5.784 -13.019 1.00 83.06 191 TYR A O 1
ATOM 1552 N N . VAL A 1 192 ? 2.919 -6.013 -12.004 1.00 84.81 192 VAL A N 1
ATOM 1553 C CA . VAL A 1 192 ? 3.340 -6.978 -10.991 1.00 84.81 192 VAL A CA 1
ATOM 1554 C C . VAL A 1 192 ? 2.618 -8.278 -11.280 1.00 84.81 192 VAL A C 1
ATOM 1556 O O . VAL A 1 192 ? 1.401 -8.347 -11.129 1.00 84.81 192 VAL A O 1
ATOM 1559 N N . VAL A 1 193 ? 3.356 -9.292 -11.715 1.00 78.69 193 VAL A N 1
ATOM 1560 C CA . VAL A 1 193 ? 2.809 -10.580 -12.147 1.00 78.69 193 VAL A CA 1
ATOM 1561 C C . VAL A 1 193 ? 3.156 -11.634 -11.114 1.00 78.69 193 VAL A C 1
ATOM 1563 O O . VAL A 1 193 ? 4.333 -11.849 -10.823 1.00 78.69 193 VAL A O 1
ATOM 1566 N N . ASN A 1 194 ? 2.150 -12.313 -10.574 1.00 82.50 194 ASN A N 1
ATOM 1567 C CA . ASN A 1 194 ? 2.367 -13.487 -9.740 1.00 82.50 194 ASN A CA 1
ATOM 1568 C C . ASN A 1 194 ? 2.823 -14.662 -10.622 1.00 82.50 194 ASN A C 1
ATOM 1570 O O . ASN A 1 194 ? 2.126 -15.066 -11.551 1.00 82.50 194 ASN A O 1
ATOM 1574 N N . VAL A 1 195 ? 3.997 -15.224 -10.331 1.00 78.62 195 VAL A N 1
ATOM 1575 C CA . VAL A 1 195 ? 4.627 -16.265 -11.165 1.00 78.62 195 VAL A CA 1
ATOM 1576 C C . VAL A 1 195 ? 3.831 -17.573 -11.162 1.00 78.62 195 VAL A C 1
ATOM 1578 O O . VAL A 1 195 ? 3.893 -18.333 -12.125 1.00 78.62 195 VAL A O 1
ATOM 1581 N N . LYS A 1 196 ? 3.072 -17.851 -10.096 1.00 79.38 196 LYS A N 1
ATOM 1582 C CA . LYS A 1 196 ? 2.356 -19.124 -9.928 1.00 79.38 196 LYS A CA 1
ATOM 1583 C C . LYS A 1 196 ? 1.060 -19.184 -10.728 1.00 79.38 196 LYS A C 1
ATOM 1585 O O . LYS A 1 196 ? 0.714 -20.257 -11.210 1.00 79.38 196 LYS A O 1
ATOM 1590 N N . ASN A 1 197 ? 0.339 -18.069 -10.839 1.00 75.44 197 ASN A N 1
ATOM 1591 C CA . ASN A 1 197 ? -0.996 -18.035 -11.449 1.00 75.44 197 ASN A CA 1
ATOM 1592 C C . ASN A 1 197 ? -1.164 -16.987 -12.562 1.00 75.44 197 ASN A C 1
ATOM 1594 O O . ASN A 1 197 ? -2.212 -16.950 -13.198 1.00 75.44 197 ASN A O 1
ATOM 1598 N N . GLY A 1 198 ? -0.160 -16.145 -12.816 1.00 68.50 198 GLY A N 1
ATOM 1599 C CA . GLY A 1 198 ? -0.195 -15.125 -13.865 1.00 68.50 198 GLY A CA 1
ATOM 1600 C C . GLY A 1 198 ? -1.079 -13.913 -13.555 1.00 68.50 198 GLY A C 1
ATOM 1601 O O . GLY A 1 198 ? -1.182 -13.010 -14.388 1.00 68.50 198 GLY A O 1
ATOM 1602 N N . VAL A 1 199 ? -1.701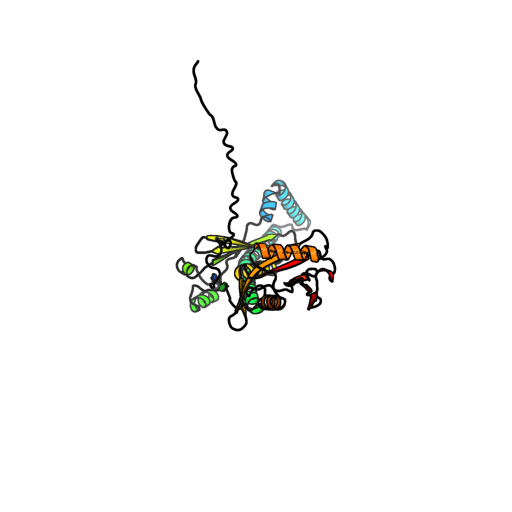 -13.847 -12.371 1.00 76.56 199 VAL A N 1
ATOM 1603 C CA . VAL A 1 199 ? -2.536 -12.705 -11.982 1.00 76.56 199 VAL A CA 1
ATOM 1604 C C . VAL A 1 199 ? -1.663 -11.458 -11.899 1.00 76.56 199 VAL A C 1
ATOM 1606 O O . VAL A 1 199 ? -0.590 -11.465 -11.289 1.00 76.56 199 VAL A O 1
ATOM 1609 N N . THR A 1 200 ? -2.128 -10.383 -12.535 1.00 75.50 200 THR A N 1
ATOM 1610 C CA . THR A 1 200 ? -1.363 -9.145 -12.693 1.00 75.50 200 THR A CA 1
ATOM 1611 C C . THR A 1 200 ? -2.039 -7.980 -11.982 1.00 75.50 200 THR A C 1
ATOM 1613 O O . THR A 1 200 ? -3.237 -7.746 -12.147 1.00 75.50 200 THR A O 1
ATOM 1616 N N . ARG A 1 201 ? -1.255 -7.204 -11.230 1.00 83.31 201 ARG A N 1
ATOM 1617 C CA . ARG A 1 201 ? -1.642 -5.882 -10.721 1.00 83.31 201 ARG A CA 1
ATOM 1618 C C . ARG A 1 201 ? -0.893 -4.807 -11.491 1.00 83.31 201 ARG A C 1
ATOM 1620 O O . ARG A 1 201 ? 0.297 -4.953 -11.759 1.00 83.31 201 ARG A O 1
ATOM 1627 N N . ILE A 1 202 ? -1.599 -3.738 -11.839 1.00 82.12 202 ILE A N 1
ATOM 1628 C CA . ILE A 1 202 ? -1.041 -2.608 -12.579 1.00 82.12 202 ILE A CA 1
ATOM 1629 C C . ILE A 1 202 ? -1.069 -1.390 -11.663 1.00 82.12 202 ILE A C 1
ATOM 1631 O O . ILE A 1 202 ? -2.129 -1.016 -11.167 1.00 82.12 202 ILE A O 1
ATOM 1635 N N . LEU A 1 203 ? 0.095 -0.788 -11.444 1.00 90.75 203 LEU A N 1
ATOM 1636 C CA . LEU A 1 203 ? 0.268 0.439 -10.668 1.00 90.75 203 LEU A CA 1
ATOM 1637 C C . LEU A 1 203 ? 0.622 1.576 -11.620 1.00 90.75 203 LEU A C 1
ATOM 1639 O O . LEU A 1 203 ? 1.340 1.355 -12.595 1.00 90.75 203 LEU A O 1
ATOM 1643 N N . LYS A 1 204 ? 0.135 2.788 -11.349 1.00 92.19 204 LYS A N 1
ATOM 1644 C CA . LYS A 1 204 ? 0.339 3.942 -12.232 1.00 92.19 204 LYS A CA 1
ATOM 1645 C C . LYS A 1 204 ? 0.974 5.101 -11.478 1.00 92.19 204 LYS A C 1
ATOM 1647 O O . LYS A 1 204 ? 0.455 5.519 -10.449 1.00 92.19 204 LYS A O 1
ATOM 1652 N N . GLY A 1 205 ? 2.063 5.634 -12.014 1.00 90.00 205 GLY A N 1
ATOM 1653 C CA . GLY A 1 205 ? 2.737 6.831 -11.522 1.00 90.00 205 GLY A CA 1
ATOM 1654 C C . GLY A 1 205 ? 2.702 7.940 -12.563 1.00 90.00 205 GLY A C 1
ATOM 1655 O O . GLY A 1 205 ? 2.844 7.679 -13.758 1.00 90.00 205 GLY A O 1
ATOM 1656 N N . GLU A 1 206 ? 2.528 9.172 -12.100 1.00 89.25 206 GLU A N 1
ATOM 1657 C CA . GLU A 1 206 ? 2.568 10.380 -12.920 1.00 89.25 206 GLU A CA 1
ATOM 1658 C C . GLU A 1 206 ? 3.433 11.440 -12.234 1.00 89.25 206 GLU A C 1
ATOM 1660 O O . GLU A 1 206 ? 3.463 11.509 -11.004 1.00 89.25 206 GLU A O 1
ATOM 1665 N N . GLY A 1 207 ? 4.126 12.272 -13.010 1.00 87.75 207 GLY A N 1
ATOM 1666 C CA . GLY A 1 207 ? 4.944 13.368 -12.482 1.00 87.75 207 GLY A CA 1
ATOM 1667 C C . GLY A 1 207 ? 6.190 13.609 -13.320 1.00 87.75 207 GLY A C 1
ATOM 1668 O O . GLY A 1 207 ? 6.242 13.218 -14.480 1.00 87.75 207 GLY A O 1
ATOM 1669 N N . ASP A 1 208 ? 7.212 14.244 -12.752 1.00 87.69 208 ASP A N 1
ATOM 1670 C CA . ASP A 1 208 ? 8.553 14.160 -13.336 1.00 87.69 208 ASP A CA 1
ATOM 1671 C C . ASP A 1 208 ? 9.098 12.718 -13.255 1.00 87.69 208 ASP A C 1
ATOM 1673 O O . ASP A 1 208 ? 8.498 11.837 -12.633 1.00 87.69 208 ASP A O 1
ATOM 1677 N N . THR A 1 209 ? 10.246 12.472 -13.888 1.00 85.25 209 THR A N 1
ATOM 1678 C CA . THR A 1 209 ? 10.866 11.143 -13.969 1.00 85.25 209 THR A CA 1
ATOM 1679 C C . THR A 1 209 ? 11.014 10.459 -12.606 1.00 85.25 209 THR A C 1
ATOM 1681 O O . THR A 1 209 ? 10.725 9.268 -12.492 1.00 85.25 209 THR A O 1
ATOM 1684 N N . GLN A 1 210 ? 11.464 11.190 -11.582 1.00 89.44 210 GLN A N 1
ATOM 1685 C CA . GLN A 1 210 ? 11.691 10.631 -10.252 1.00 89.44 210 GLN A CA 1
ATOM 1686 C C . GLN A 1 210 ? 10.367 10.485 -9.504 1.00 89.44 210 GLN A C 1
ATOM 1688 O O . GLN A 1 210 ? 10.080 9.409 -8.993 1.00 89.44 210 GLN A O 1
ATOM 1693 N N . SER A 1 211 ? 9.522 11.517 -9.504 1.00 91.38 211 SER A N 1
ATOM 1694 C CA . SER A 1 211 ? 8.218 11.489 -8.832 1.00 91.38 211 SER A CA 1
ATOM 1695 C C . SER A 1 211 ? 7.320 10.355 -9.342 1.00 91.38 211 SER A C 1
ATOM 1697 O O . SER A 1 211 ? 6.652 9.683 -8.553 1.00 91.38 211 SER A O 1
ATOM 1699 N N . ALA A 1 212 ? 7.320 10.093 -10.654 1.00 91.19 212 ALA A N 1
ATOM 1700 C CA . ALA A 1 212 ? 6.556 8.996 -11.240 1.00 91.19 212 ALA A CA 1
ATOM 1701 C C . ALA A 1 212 ? 7.090 7.621 -10.798 1.00 91.19 212 ALA A C 1
ATOM 1703 O O . ALA A 1 212 ? 6.292 6.733 -10.484 1.00 91.19 212 ALA A O 1
ATOM 1704 N N . ALA A 1 213 ? 8.417 7.448 -10.740 1.00 92.25 213 ALA A N 1
ATOM 1705 C CA . ALA A 1 213 ? 9.051 6.220 -10.255 1.00 92.25 213 ALA A CA 1
ATOM 1706 C C . ALA A 1 213 ? 8.797 6.009 -8.753 1.00 92.25 213 ALA A C 1
ATOM 1708 O O . ALA A 1 213 ? 8.422 4.911 -8.331 1.00 92.25 213 ALA A O 1
ATOM 1709 N N . ASP A 1 214 ? 8.914 7.076 -7.963 1.00 94.12 214 ASP A N 1
ATOM 1710 C CA . ASP A 1 214 ? 8.671 7.051 -6.526 1.00 94.12 214 ASP A CA 1
ATOM 1711 C C . ASP A 1 214 ? 7.212 6.688 -6.219 1.00 94.12 214 ASP A C 1
ATOM 1713 O O . ASP A 1 214 ? 6.937 5.886 -5.327 1.00 94.12 214 ASP A O 1
ATOM 1717 N N . SER A 1 215 ? 6.268 7.213 -7.005 1.00 94.94 215 SER A N 1
ATOM 1718 C CA . SER A 1 215 ? 4.838 6.933 -6.860 1.00 94.94 215 SER A CA 1
ATOM 1719 C C . SER A 1 215 ? 4.499 5.451 -7.047 1.00 94.94 215 SER A C 1
ATOM 1721 O O . SER A 1 215 ? 3.750 4.884 -6.244 1.00 94.94 215 SER A O 1
ATOM 1723 N N . VAL A 1 216 ? 5.051 4.787 -8.072 1.00 94.38 216 VAL A N 1
ATOM 1724 C CA . VAL A 1 216 ? 4.805 3.345 -8.265 1.00 94.38 216 VAL A CA 1
ATOM 1725 C C . VAL A 1 216 ? 5.528 2.491 -7.219 1.00 94.38 216 VAL A C 1
ATOM 1727 O O . VAL A 1 216 ? 5.002 1.446 -6.835 1.00 94.38 216 VAL A O 1
ATOM 1730 N N . ALA A 1 217 ? 6.678 2.935 -6.696 1.00 95.38 217 ALA A N 1
ATOM 1731 C CA . ALA A 1 217 ? 7.357 2.276 -5.577 1.00 95.38 217 ALA A CA 1
ATOM 1732 C C . ALA A 1 217 ? 6.551 2.381 -4.271 1.00 95.38 217 ALA A C 1
ATOM 1734 O O . ALA A 1 217 ? 6.362 1.375 -3.586 1.00 95.38 217 ALA A O 1
ATOM 1735 N N . ASP A 1 218 ? 6.005 3.562 -3.962 1.00 95.19 218 ASP A N 1
ATOM 1736 C CA . ASP A 1 218 ? 5.114 3.791 -2.818 1.00 95.19 218 ASP A CA 1
ATOM 1737 C C . ASP A 1 218 ? 3.867 2.902 -2.894 1.00 95.19 218 ASP A C 1
ATOM 1739 O O . ASP A 1 218 ? 3.446 2.314 -1.894 1.00 95.19 218 ASP A O 1
ATOM 1743 N N . GLN A 1 219 ? 3.272 2.787 -4.084 1.00 95.88 219 GLN A N 1
ATOM 1744 C CA . GLN A 1 219 ? 2.127 1.910 -4.319 1.00 95.88 219 GLN A CA 1
ATOM 1745 C C . GLN A 1 219 ? 2.493 0.434 -4.157 1.00 95.88 219 GLN A C 1
ATOM 1747 O O . GLN A 1 219 ? 1.739 -0.295 -3.517 1.00 95.88 219 GLN A O 1
ATOM 1752 N N . LEU A 1 220 ? 3.647 -0.010 -4.674 1.00 94.88 220 LEU A N 1
ATOM 1753 C CA . LEU A 1 220 ? 4.085 -1.398 -4.512 1.00 94.88 220 LEU A CA 1
ATOM 1754 C C . LEU A 1 220 ? 4.338 -1.727 -3.041 1.00 94.88 220 LEU A C 1
ATOM 1756 O O . LEU A 1 220 ? 3.909 -2.770 -2.553 1.00 94.88 220 LEU A O 1
ATOM 1760 N N . PHE A 1 221 ? 5.001 -0.824 -2.320 1.00 94.25 221 PHE A N 1
ATOM 1761 C CA . PHE A 1 221 ? 5.216 -0.970 -0.889 1.00 94.25 221 PHE A CA 1
ATOM 1762 C C . PHE A 1 221 ? 3.886 -1.125 -0.150 1.00 94.25 221 PHE A C 1
ATOM 1764 O O . PHE A 1 221 ? 3.724 -2.082 0.598 1.00 94.25 221 PHE A O 1
ATOM 1771 N N . LYS A 1 222 ? 2.907 -0.248 -0.405 1.00 92.69 222 LYS A N 1
ATOM 1772 C CA . LYS A 1 222 ? 1.574 -0.328 0.213 1.00 92.69 222 LYS A CA 1
ATOM 1773 C C . LYS A 1 222 ? 0.815 -1.594 -0.169 1.00 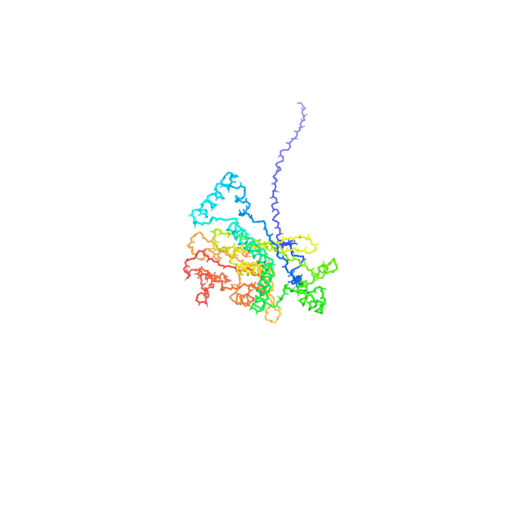92.69 222 LYS A C 1
ATOM 1775 O O . LYS A 1 222 ? 0.153 -2.161 0.689 1.00 92.69 222 LYS A O 1
ATOM 1780 N N . LEU A 1 223 ? 0.930 -2.048 -1.417 1.00 91.56 223 LEU A N 1
ATOM 1781 C CA . LEU A 1 223 ? 0.291 -3.277 -1.884 1.00 91.56 223 LEU A CA 1
ATOM 1782 C C . LEU A 1 223 ? 0.748 -4.489 -1.064 1.00 91.56 223 LEU A C 1
ATOM 1784 O O . LEU A 1 223 ? -0.079 -5.313 -0.696 1.00 91.56 223 LEU A O 1
ATOM 1788 N N . PHE A 1 224 ? 2.047 -4.591 -0.769 1.00 90.88 224 PHE A N 1
ATOM 1789 C CA . PHE A 1 224 ? 2.601 -5.734 -0.037 1.00 90.88 224 PHE A CA 1
ATOM 1790 C C . PHE A 1 224 ? 2.618 -5.557 1.483 1.00 90.88 224 PHE A C 1
ATOM 1792 O O . PHE A 1 224 ? 2.414 -6.531 2.196 1.00 90.88 224 PHE A O 1
ATOM 1799 N N . GLN A 1 225 ? 2.891 -4.350 1.981 1.00 90.56 225 GLN A N 1
ATOM 1800 C CA . GLN A 1 225 ? 3.091 -4.084 3.410 1.00 90.56 225 GLN A CA 1
ATOM 1801 C C . GLN A 1 225 ? 1.879 -3.486 4.106 1.00 90.56 225 GLN A C 1
ATOM 1803 O O . GLN A 1 225 ? 1.859 -3.478 5.334 1.00 90.56 225 GLN A O 1
ATOM 1808 N N . GLY A 1 226 ? 0.918 -2.936 3.363 1.00 90.19 226 GLY A N 1
ATOM 1809 C CA . GLY A 1 226 ? -0.260 -2.309 3.947 1.00 90.19 226 GLY A CA 1
ATOM 1810 C C . GLY A 1 226 ? -1.058 -3.297 4.791 1.00 90.19 226 GLY A C 1
ATOM 1811 O O . GLY A 1 226 ? -1.217 -4.462 4.422 1.00 90.19 226 GLY A O 1
ATOM 1812 N N . THR A 1 227 ? -1.571 -2.832 5.928 1.00 88.56 227 THR A N 1
ATOM 1813 C CA . THR A 1 227 ? -2.472 -3.616 6.770 1.00 88.56 227 THR A CA 1
ATOM 1814 C C . THR A 1 227 ? -3.671 -4.082 5.948 1.00 88.56 227 THR A C 1
ATOM 1816 O O . THR A 1 227 ? -4.423 -3.280 5.397 1.00 88.56 227 THR A O 1
ATOM 1819 N N . THR A 1 228 ? -3.857 -5.398 5.896 1.00 87.81 228 THR A N 1
ATOM 1820 C CA . THR A 1 228 ? -5.046 -6.042 5.340 1.00 87.81 228 THR A CA 1
ATOM 1821 C C . THR A 1 228 ? -5.891 -6.577 6.484 1.00 87.81 228 THR A C 1
ATOM 1823 O O . THR A 1 228 ? -5.360 -7.101 7.465 1.00 87.81 228 THR A O 1
ATOM 1826 N N . PHE A 1 229 ? -7.207 -6.414 6.376 1.00 88.75 229 PHE A N 1
ATOM 1827 C CA . PHE A 1 229 ? -8.139 -6.852 7.405 1.00 88.75 229 PHE A CA 1
ATOM 1828 C C . PHE A 1 229 ? -8.829 -8.170 7.017 1.00 88.75 229 PHE A C 1
ATOM 1830 O O . PHE A 1 229 ? -9.141 -8.365 5.839 1.00 88.75 229 PHE A O 1
ATOM 1837 N N . PRO A 1 230 ? -9.092 -9.069 7.982 1.00 91.69 230 PRO A N 1
ATOM 1838 C CA . PRO A 1 230 ? -8.774 -8.933 9.404 1.00 91.69 230 PRO A CA 1
ATOM 1839 C C . PRO A 1 230 ? -7.271 -9.103 9.697 1.00 91.69 230 PRO A C 1
ATOM 1841 O O . PRO A 1 230 ? -6.616 -9.988 9.147 1.00 91.69 230 PRO A O 1
ATOM 1844 N N . SER A 1 231 ? -6.731 -8.281 10.597 1.00 90.38 231 SER A N 1
ATOM 1845 C CA . SER A 1 231 ? -5.327 -8.312 11.019 1.00 90.38 231 SER A CA 1
ATOM 1846 C C . SER A 1 231 ? -5.197 -8.766 12.474 1.00 90.38 231 SER A C 1
ATOM 1848 O O . SER A 1 231 ? -6.105 -8.588 13.280 1.00 90.38 231 SER A O 1
ATOM 1850 N N . LYS A 1 232 ? -4.057 -9.369 12.835 1.00 91.44 232 LYS A N 1
ATOM 1851 C CA . LYS A 1 232 ? -3.785 -9.843 14.202 1.00 91.44 232 LYS A CA 1
ATOM 1852 C C . LYS A 1 232 ? -2.564 -9.149 14.781 1.00 91.44 232 LYS A C 1
ATOM 1854 O O . LYS A 1 232 ? -1.452 -9.339 14.292 1.00 91.44 232 LYS A O 1
ATOM 1859 N N . ILE A 1 233 ? -2.763 -8.403 15.862 1.00 90.62 233 ILE A N 1
ATOM 1860 C CA . ILE A 1 233 ? -1.712 -7.657 16.553 1.00 90.62 233 ILE A CA 1
ATOM 1861 C C . ILE A 1 233 ? -1.398 -8.360 17.871 1.00 90.62 233 ILE A C 1
ATOM 1863 O O . ILE A 1 233 ? -2.254 -8.500 18.744 1.00 90.62 233 ILE A O 1
ATOM 1867 N N . LYS A 1 234 ? -0.149 -8.799 18.040 1.00 89.06 234 LYS A N 1
ATOM 1868 C CA . LYS A 1 234 ? 0.321 -9.374 19.307 1.00 89.06 234 LYS A CA 1
ATOM 1869 C C . LYS A 1 234 ? 0.702 -8.257 20.276 1.00 89.06 234 LYS A C 1
ATOM 1871 O O . LYS A 1 234 ? 1.470 -7.366 19.918 1.00 89.06 234 LYS A O 1
ATOM 1876 N N . TYR A 1 235 ? 0.216 -8.319 21.514 1.00 86.44 235 TYR A N 1
ATOM 1877 C CA . TYR A 1 235 ? 0.529 -7.337 22.551 1.00 86.44 235 TYR A CA 1
ATOM 1878 C C . TYR A 1 235 ? 0.610 -7.962 23.953 1.00 86.44 235 TYR A C 1
ATOM 1880 O O . TYR A 1 235 ? -0.015 -8.976 24.265 1.00 86.44 235 TYR A O 1
ATOM 1888 N N . GLY A 1 236 ? 1.395 -7.336 24.837 1.00 81.06 236 GLY A N 1
ATOM 1889 C CA . GLY A 1 236 ? 1.593 -7.817 26.208 1.00 81.06 236 GLY A CA 1
ATOM 1890 C C . GLY A 1 236 ? 2.175 -9.238 26.284 1.00 81.06 236 GLY A C 1
ATOM 1891 O O . GLY A 1 236 ? 2.906 -9.676 25.399 1.00 81.06 236 GLY A O 1
ATOM 1892 N N . ARG A 1 237 ? 1.856 -9.971 27.361 1.00 82.12 237 ARG A N 1
ATOM 1893 C CA . ARG A 1 237 ? 2.298 -11.364 27.582 1.00 82.12 237 ARG A CA 1
ATOM 1894 C C . ARG A 1 237 ? 1.475 -12.353 26.738 1.00 82.12 237 ARG A C 1
ATOM 1896 O O . ARG A 1 237 ? 0.692 -13.121 27.283 1.00 82.12 237 ARG A O 1
ATOM 1903 N N . GLY A 1 238 ? 1.625 -12.294 25.415 1.00 80.75 238 GLY A N 1
ATOM 1904 C CA . GLY A 1 238 ? 1.043 -13.269 24.482 1.00 80.75 238 GLY A CA 1
ATOM 1905 C C . GLY A 1 238 ? -0.437 -13.069 24.137 1.00 80.75 238 GLY A C 1
ATOM 1906 O O . GLY A 1 238 ? -1.045 -13.976 23.576 1.00 80.75 238 GLY A O 1
ATOM 1907 N N . LYS A 1 239 ? -1.025 -11.903 24.438 1.00 89.31 239 LYS A N 1
ATOM 1908 C CA . LYS A 1 239 ? -2.385 -11.585 23.981 1.00 89.31 239 LYS A CA 1
ATOM 1909 C C . LYS A 1 239 ? -2.359 -11.201 22.504 1.00 89.31 239 LYS A C 1
ATOM 1911 O O . LYS A 1 239 ? -1.372 -10.657 22.010 1.00 89.31 239 LYS A O 1
ATOM 1916 N N . THR A 1 240 ? -3.452 -11.485 21.811 1.00 92.38 240 THR A N 1
ATOM 1917 C CA . THR A 1 240 ? -3.654 -11.099 20.413 1.00 92.38 240 THR A CA 1
ATOM 1918 C C . THR A 1 240 ? -4.936 -10.288 20.334 1.00 92.38 240 THR A C 1
ATOM 1920 O O . THR A 1 240 ? -5.917 -10.663 20.966 1.00 92.38 240 THR A O 1
ATOM 1923 N N . LEU A 1 241 ? -4.889 -9.164 19.626 1.00 93.81 241 LEU A N 1
ATOM 1924 C CA . LEU A 1 241 ? -6.045 -8.351 19.262 1.00 93.81 241 LEU A CA 1
ATOM 1925 C C . LEU A 1 241 ? -6.306 -8.587 17.779 1.00 93.81 241 LEU A C 1
ATOM 1927 O O . LEU A 1 241 ? -5.375 -8.404 16.984 1.00 93.81 241 LEU A O 1
ATOM 1931 N N . THR A 1 242 ? -7.518 -8.983 17.402 1.00 95.38 242 THR A N 1
ATOM 1932 C CA . THR A 1 242 ? -7.890 -9.046 15.989 1.00 95.38 242 THR A CA 1
ATOM 1933 C C . THR A 1 242 ? -8.583 -7.745 15.611 1.00 95.38 242 THR A C 1
ATOM 1935 O O . THR A 1 242 ? -9.594 -7.382 16.201 1.00 95.38 242 THR A O 1
ATOM 1938 N N . VAL A 1 243 ? -8.047 -7.032 14.622 1.00 95.06 243 VAL A N 1
ATOM 1939 C CA . VAL A 1 243 ? -8.724 -5.882 14.017 1.00 95.06 243 VAL A CA 1
ATOM 1940 C C . VAL A 1 243 ? -9.471 -6.391 12.796 1.00 95.06 243 VAL A C 1
ATOM 1942 O O . VAL A 1 243 ? -8.868 -6.930 11.872 1.00 95.06 243 VAL A O 1
ATOM 1945 N N . LEU A 1 244 ? -10.790 -6.262 12.803 1.00 94.94 244 LEU A N 1
ATOM 1946 C CA . LEU A 1 244 ? -11.678 -6.799 11.778 1.00 94.94 244 LEU A CA 1
ATOM 1947 C C . LEU A 1 244 ? -11.800 -5.874 10.572 1.00 94.94 244 LEU A C 1
ATOM 1949 O O . LEU A 1 244 ? -11.924 -6.357 9.452 1.00 94.94 244 LEU A O 1
ATOM 1953 N N . THR A 1 245 ? -11.785 -4.560 10.799 1.00 93.81 245 THR A N 1
ATOM 1954 C CA . THR A 1 245 ? -11.834 -3.539 9.746 1.00 93.81 245 THR A CA 1
ATOM 1955 C C . THR A 1 245 ? -11.438 -2.165 10.292 1.00 93.81 245 THR A C 1
ATOM 1957 O O . THR A 1 245 ? -11.415 -1.949 11.507 1.00 93.81 245 THR A O 1
ATOM 1960 N N . SER A 1 246 ? -11.165 -1.239 9.375 1.00 92.00 246 SER A N 1
ATOM 1961 C CA . SER A 1 246 ? -10.978 0.193 9.602 1.00 92.00 246 SER A CA 1
ATOM 1962 C C . SER A 1 246 ? -11.750 0.947 8.535 1.00 92.00 246 SER A C 1
ATOM 1964 O O . SER A 1 246 ? -11.545 0.694 7.347 1.00 92.00 246 SER A O 1
ATOM 1966 N N . ASP A 1 247 ? -12.630 1.853 8.944 1.00 91.56 247 ASP A N 1
ATOM 1967 C CA . ASP A 1 247 ? -13.492 2.563 8.005 1.00 91.56 247 ASP A CA 1
ATOM 1968 C C . ASP A 1 247 ? -13.930 3.932 8.560 1.00 91.56 247 ASP A C 1
ATOM 1970 O O . ASP A 1 247 ? -13.546 4.351 9.661 1.00 91.56 247 ASP A O 1
ATOM 1974 N N . VAL A 1 248 ? -14.686 4.682 7.763 1.00 91.69 248 VAL A N 1
ATOM 1975 C CA . VAL A 1 248 ? -15.164 6.025 8.078 1.00 91.69 248 VAL A CA 1
ATOM 1976 C C . VAL A 1 248 ? -16.659 6.148 7.809 1.00 91.69 248 VAL A C 1
ATOM 1978 O O . VAL A 1 248 ? -17.160 5.790 6.750 1.00 91.69 248 VAL A O 1
ATOM 1981 N N . ILE A 1 249 ? -17.377 6.728 8.765 1.00 91.69 249 ILE A N 1
ATOM 1982 C CA . ILE A 1 249 ? -18.711 7.266 8.525 1.00 91.69 249 ILE A CA 1
ATOM 1983 C C . ILE A 1 249 ? -18.529 8.642 7.884 1.00 91.69 249 ILE A C 1
ATOM 1985 O O . ILE A 1 249 ? -18.094 9.577 8.559 1.00 91.69 249 ILE A O 1
ATOM 1989 N N . ASP A 1 250 ? -18.827 8.755 6.588 1.00 89.81 250 ASP A N 1
ATOM 1990 C CA . ASP A 1 250 ? -18.860 10.024 5.850 1.00 89.81 250 ASP A CA 1
ATOM 1991 C C . ASP A 1 250 ? -20.308 10.493 5.686 1.00 89.81 250 ASP A C 1
ATOM 1993 O O . ASP A 1 250 ? -21.105 9.896 4.963 1.00 89.81 250 ASP A O 1
ATOM 1997 N N . SER A 1 251 ? -20.658 11.565 6.388 1.00 85.19 251 SER A N 1
ATOM 1998 C CA . SER A 1 251 ? -21.950 12.230 6.235 1.00 85.19 251 SER A CA 1
ATOM 1999 C C . SER A 1 251 ? -21.884 13.284 5.128 1.00 85.19 251 SER A C 1
ATOM 2001 O O . SER A 1 251 ? -20.831 13.833 4.834 1.00 85.19 251 SER A O 1
ATOM 2003 N N . TYR A 1 252 ? -23.013 13.631 4.508 1.00 83.62 252 TYR A N 1
ATOM 2004 C CA . TYR A 1 252 ? -23.025 14.694 3.489 1.00 83.62 252 TYR A CA 1
ATOM 2005 C C . TYR A 1 252 ? -22.661 16.078 4.070 1.00 83.62 252 TYR A C 1
ATOM 2007 O O . TYR A 1 252 ? -22.017 16.894 3.413 1.00 83.62 252 TYR A O 1
ATOM 2015 N N . ALA A 1 253 ? -23.045 16.331 5.324 1.00 85.38 253 ALA A N 1
ATOM 2016 C CA . ALA A 1 253 ? -22.767 17.557 6.068 1.00 85.38 253 ALA A CA 1
ATOM 2017 C C . ALA A 1 253 ? -22.264 17.226 7.482 1.00 85.38 253 ALA A C 1
ATOM 2019 O O . ALA A 1 253 ? -22.308 16.071 7.904 1.00 85.38 253 ALA A O 1
ATOM 2020 N N . ALA A 1 254 ? -21.798 18.234 8.224 1.00 85.75 254 ALA A N 1
ATOM 2021 C CA . ALA A 1 254 ? -21.433 18.052 9.624 1.00 85.75 254 ALA A CA 1
ATOM 2022 C C . ALA A 1 254 ? -22.674 17.682 10.449 1.00 85.75 254 ALA A C 1
ATOM 2024 O O . ALA A 1 254 ? -23.612 18.472 10.566 1.00 85.75 254 ALA A O 1
ATOM 2025 N N . VAL A 1 255 ? -22.671 16.476 11.015 1.00 88.06 255 VAL A N 1
ATOM 2026 C CA . VAL A 1 255 ? -23.764 15.949 11.839 1.00 88.06 255 VAL A CA 1
ATOM 2027 C C . VAL A 1 255 ? -23.296 15.751 13.270 1.00 88.06 255 VAL A C 1
ATOM 2029 O O . VAL A 1 255 ? -22.096 15.683 13.551 1.00 88.06 255 VAL A O 1
ATOM 2032 N N . ARG A 1 256 ? -24.249 15.671 14.200 1.00 91.06 256 ARG A N 1
ATOM 2033 C CA . ARG A 1 256 ? -23.918 15.330 15.580 1.00 91.06 256 ARG A CA 1
ATOM 2034 C C . ARG A 1 256 ? -23.297 13.937 15.637 1.00 91.06 256 ARG A C 1
ATOM 2036 O O . ARG A 1 256 ? -23.783 12.997 15.007 1.00 91.06 256 ARG A O 1
ATOM 2043 N N . LEU A 1 257 ? -22.238 13.817 16.427 1.00 92.00 257 LEU A N 1
ATOM 2044 C CA . LEU A 1 257 ? -21.449 12.596 16.490 1.00 92.00 257 LEU A CA 1
ATOM 2045 C C . LEU A 1 257 ? -22.170 11.435 17.183 1.00 92.00 257 LEU A C 1
ATOM 2047 O O . LEU A 1 257 ? -21.781 10.297 16.959 1.00 92.00 257 LEU A O 1
ATOM 2051 N N . ASP A 1 258 ? -23.230 11.674 17.962 1.00 93.50 258 ASP A N 1
ATOM 2052 C CA . ASP A 1 258 ? -24.019 10.603 18.585 1.00 93.50 258 ASP A CA 1
ATOM 2053 C C . ASP A 1 258 ? -24.738 9.721 17.557 1.00 93.50 258 ASP A C 1
ATOM 2055 O O . ASP A 1 258 ? -24.854 8.510 17.748 1.00 93.50 258 ASP A O 1
ATOM 2059 N N . HIS A 1 259 ? -25.169 10.302 16.434 1.00 92.19 259 HIS A N 1
ATOM 2060 C CA . HIS A 1 259 ? -25.748 9.530 15.340 1.00 92.19 259 HIS A CA 1
ATOM 2061 C C . HIS A 1 259 ? -24.682 8.687 14.631 1.00 92.19 259 HIS A C 1
ATOM 2063 O O . HIS A 1 259 ? -24.837 7.471 14.519 1.00 92.19 259 HIS A O 1
ATOM 2069 N N . SER A 1 260 ? -23.571 9.306 14.218 1.00 93.75 260 SER A N 1
ATOM 2070 C CA . SER A 1 260 ? -22.463 8.604 13.556 1.00 93.75 260 SER A CA 1
ATOM 2071 C C . SER A 1 260 ? -21.849 7.522 14.444 1.00 93.75 260 SER A C 1
ATOM 2073 O O . SER A 1 260 ? -21.455 6.471 13.947 1.00 93.75 260 SER A O 1
ATOM 2075 N N . TYR A 1 261 ? -21.803 7.750 15.758 1.00 96.44 261 TYR A N 1
ATOM 2076 C CA . TYR A 1 261 ? -21.335 6.773 16.735 1.00 96.44 261 TYR A CA 1
ATOM 2077 C C . TYR A 1 261 ? -22.207 5.515 16.739 1.00 96.44 261 TYR A C 1
ATOM 2079 O O . TYR A 1 261 ? -21.680 4.411 16.657 1.00 96.44 261 TYR A O 1
ATOM 2087 N N . LYS A 1 262 ? -23.539 5.667 16.753 1.00 95.62 262 LYS A N 1
ATOM 2088 C CA . LYS A 1 262 ? -24.463 4.524 16.674 1.00 95.62 262 LYS A CA 1
ATOM 2089 C C . LYS A 1 262 ? -24.273 3.722 15.389 1.00 95.62 262 LYS A C 1
ATOM 2091 O O . LYS A 1 262 ? -24.257 2.499 15.454 1.00 95.62 262 LYS A O 1
ATOM 2096 N N . LEU A 1 263 ? -24.084 4.401 14.254 1.00 95.44 263 LEU A N 1
ATOM 2097 C CA . LEU A 1 263 ? -23.796 3.737 12.978 1.00 95.44 263 LEU A CA 1
ATOM 2098 C C . LEU A 1 263 ? -22.488 2.937 13.036 1.00 95.44 263 LEU A C 1
ATOM 2100 O O . LEU A 1 263 ? -22.454 1.805 12.569 1.00 95.44 263 LEU A O 1
ATOM 2104 N N . ALA A 1 264 ? -21.435 3.498 13.638 1.00 96.38 264 ALA A N 1
ATOM 2105 C CA . ALA A 1 264 ? -20.165 2.800 13.823 1.00 96.38 264 ALA A CA 1
ATOM 2106 C C . ALA A 1 264 ? -20.304 1.569 14.737 1.00 96.38 264 ALA A C 1
ATOM 2108 O O . ALA A 1 264 ? -19.735 0.521 14.441 1.00 96.38 264 ALA A O 1
ATOM 2109 N N . THR A 1 265 ? -21.087 1.669 15.816 1.00 97.25 265 THR A N 1
ATOM 2110 C CA . THR A 1 265 ? -21.386 0.529 16.696 1.00 97.25 265 THR A CA 1
ATOM 2111 C C . THR A 1 265 ? -22.116 -0.574 15.935 1.00 97.25 265 THR A C 1
ATOM 2113 O O . THR A 1 265 ? -21.646 -1.705 15.939 1.00 97.25 265 THR A O 1
ATOM 2116 N N . TRP A 1 266 ? -23.188 -0.244 15.204 1.00 97.12 266 TRP A N 1
ATOM 2117 C CA . TRP A 1 266 ? -23.928 -1.223 14.399 1.00 97.12 266 TRP A CA 1
ATOM 2118 C C . TRP A 1 266 ? -23.057 -1.877 13.327 1.00 97.12 266 TRP A C 1
ATOM 2120 O O . TRP A 1 266 ? -23.121 -3.086 13.144 1.00 97.12 266 TRP A O 1
ATOM 2130 N N . ALA A 1 267 ? -22.192 -1.104 12.666 1.00 96.50 267 ALA A N 1
ATOM 2131 C CA . ALA A 1 267 ? -21.263 -1.641 11.678 1.00 96.50 267 ALA A CA 1
ATOM 2132 C C . ALA A 1 267 ? -20.289 -2.667 12.287 1.00 96.50 267 ALA A C 1
ATOM 2134 O O . ALA A 1 267 ? -19.947 -3.651 11.631 1.00 96.50 267 ALA A O 1
ATOM 2135 N N . CYS A 1 268 ? -19.849 -2.465 13.533 1.00 97.25 268 CYS A N 1
ATOM 2136 C CA . CYS A 1 268 ? -19.030 -3.454 14.229 1.00 97.25 268 CYS A CA 1
ATOM 2137 C C . CYS A 1 268 ? -19.839 -4.651 14.731 1.00 97.25 268 CYS A C 1
ATOM 2139 O O . CYS A 1 268 ? -19.359 -5.778 14.596 1.00 97.25 268 CYS A O 1
ATOM 2141 N N . ASP A 1 269 ? -21.053 -4.430 15.236 1.00 96.69 269 ASP A N 1
ATOM 2142 C CA . ASP A 1 269 ? -21.954 -5.500 15.672 1.00 96.69 269 ASP A CA 1
ATOM 2143 C C . ASP A 1 269 ? -22.283 -6.453 14.503 1.00 96.69 269 ASP A C 1
ATOM 2145 O O . ASP A 1 269 ? -22.224 -7.673 14.663 1.00 96.69 269 ASP A O 1
ATOM 2149 N N . ASP A 1 270 ? -22.514 -5.917 13.296 1.00 96.50 270 ASP A N 1
ATOM 2150 C CA . ASP A 1 270 ? -22.751 -6.687 12.061 1.00 96.50 270 ASP A CA 1
ATOM 2151 C C . ASP A 1 270 ? -21.561 -7.586 11.669 1.00 96.50 270 ASP A C 1
ATOM 2153 O O . ASP A 1 270 ? -21.722 -8.593 10.973 1.00 96.50 270 ASP A O 1
ATOM 2157 N N . LEU A 1 271 ? -20.353 -7.245 12.126 1.00 94.38 271 LEU A N 1
ATOM 2158 C CA . LEU A 1 271 ? -19.133 -8.033 11.936 1.00 94.38 271 LEU A CA 1
ATOM 2159 C C . LEU A 1 271 ? -18.854 -8.997 13.103 1.00 94.38 271 LEU A C 1
ATOM 2161 O O . LEU A 1 271 ? -17.790 -9.616 13.125 1.00 94.38 271 LEU A O 1
ATOM 2165 N N . ASN A 1 272 ? -19.786 -9.148 14.055 1.00 95.75 272 ASN A N 1
ATOM 2166 C CA . ASN A 1 272 ? -19.581 -9.821 15.346 1.00 95.75 272 ASN A CA 1
ATOM 2167 C C . ASN A 1 272 ? -18.379 -9.264 16.128 1.00 95.75 272 ASN A C 1
ATOM 2169 O O . ASN A 1 272 ? -17.680 -10.005 16.820 1.00 95.75 272 ASN A O 1
ATOM 2173 N N . GLY A 1 273 ? -18.116 -7.969 15.979 1.00 96.00 273 GLY A N 1
ATOM 2174 C CA . GLY A 1 273 ? -17.069 -7.255 16.689 1.00 96.00 273 GLY A CA 1
ATOM 2175 C C . GLY A 1 273 ? -17.633 -6.142 17.558 1.00 96.00 273 GLY A C 1
ATOM 2176 O O . GLY A 1 273 ? -18.834 -6.006 17.758 1.00 96.00 273 GLY A O 1
ATOM 2177 N N . ARG A 1 274 ? -16.733 -5.309 18.066 1.00 97.12 274 ARG A N 1
ATOM 2178 C CA . ARG A 1 274 ? -17.045 -4.126 18.871 1.00 97.12 274 ARG A CA 1
ATOM 2179 C C . ARG A 1 274 ? -16.090 -2.989 18.542 1.00 97.12 274 ARG A C 1
ATOM 2181 O O . ARG A 1 274 ? -15.018 -3.201 17.976 1.00 97.12 274 ARG A O 1
ATOM 2188 N N . LEU A 1 275 ? -16.442 -1.783 18.973 1.00 98.00 275 LEU A N 1
ATOM 2189 C CA . LEU A 1 275 ? -15.505 -0.663 18.972 1.00 98.00 275 LEU A CA 1
ATOM 2190 C C . LEU A 1 275 ? -14.336 -0.932 19.946 1.00 98.00 275 LEU A C 1
ATOM 2192 O O . LEU A 1 275 ? -14.537 -1.545 21.004 1.00 98.00 275 LEU A O 1
ATOM 2196 N N . PRO A 1 276 ? -13.112 -0.471 19.633 1.00 97.19 276 PRO A N 1
ATOM 2197 C CA . PRO A 1 276 ? -11.958 -0.658 20.499 1.00 97.19 276 PRO A CA 1
ATOM 2198 C C . PRO A 1 276 ? -12.066 0.199 21.760 1.00 97.19 276 PRO A C 1
ATOM 2200 O O . PRO A 1 276 ? -12.636 1.290 21.765 1.00 97.19 276 PRO A O 1
ATOM 2203 N N . THR A 1 277 ? -11.436 -0.259 22.833 1.00 96.50 277 THR A N 1
ATOM 2204 C CA . THR A 1 277 ? -11.119 0.595 23.982 1.00 96.50 277 THR A CA 1
ATOM 2205 C C . THR A 1 277 ? -10.018 1.597 23.622 1.00 96.50 277 THR A C 1
ATOM 2207 O O . THR A 1 277 ? -9.233 1.370 22.701 1.00 96.50 277 THR A O 1
ATOM 2210 N N . GLU A 1 278 ? -9.876 2.680 24.391 1.00 94.12 278 GLU A N 1
ATOM 2211 C CA . GLU A 1 278 ? -8.792 3.660 24.185 1.00 94.12 278 GLU A CA 1
ATOM 2212 C C . GLU A 1 278 ? -7.397 3.005 24.224 1.00 94.12 278 GLU A C 1
ATOM 2214 O O . GLU A 1 278 ? -6.502 3.343 23.449 1.00 94.12 278 GLU A O 1
ATOM 2219 N N . ARG A 1 279 ? -7.220 1.991 25.081 1.00 93.44 279 ARG A N 1
ATOM 2220 C CA . ARG A 1 279 ? -5.971 1.226 25.169 1.00 93.44 279 ARG A CA 1
ATOM 2221 C C . ARG A 1 279 ? -5.712 0.383 23.920 1.00 93.44 279 ARG A C 1
ATOM 2223 O O . ARG A 1 279 ? -4.569 0.307 23.475 1.00 93.44 279 ARG A O 1
ATOM 2230 N N . GLU A 1 280 ? -6.735 -0.282 23.392 1.00 95.25 280 GLU A N 1
ATOM 2231 C CA . GLU A 1 280 ? -6.625 -1.060 22.153 1.00 95.25 280 GLU A CA 1
ATOM 2232 C C . GLU A 1 280 ? -6.348 -0.147 20.963 1.00 95.25 280 GLU A C 1
ATOM 2234 O O . GLU A 1 280 ? -5.466 -0.457 20.167 1.00 95.25 280 GLU A O 1
ATOM 2239 N N . LEU A 1 281 ? -6.997 1.020 20.902 1.00 94.69 281 LEU A N 1
ATOM 2240 C CA . LEU A 1 281 ? -6.727 2.036 19.888 1.00 94.69 281 LEU A CA 1
ATOM 2241 C C . LEU A 1 281 ? -5.245 2.452 19.891 1.00 94.69 281 LEU A C 1
ATOM 2243 O O . LEU A 1 281 ? -4.614 2.478 18.839 1.00 94.69 281 LEU A O 1
ATOM 2247 N N . ALA A 1 282 ? -4.653 2.685 21.067 1.00 92.56 282 ALA A N 1
ATOM 2248 C CA . ALA A 1 282 ? -3.227 3.006 21.186 1.00 92.56 282 ALA A CA 1
ATOM 2249 C C . ALA A 1 282 ? -2.298 1.847 20.766 1.00 92.56 282 ALA A C 1
ATOM 2251 O O . ALA A 1 282 ? -1.201 2.074 20.253 1.00 92.56 282 ALA A O 1
ATOM 2252 N N . ILE A 1 283 ? -2.712 0.593 20.982 1.00 93.19 283 ILE A N 1
ATOM 2253 C CA . ILE A 1 283 ? -1.971 -0.589 20.511 1.00 93.19 283 ILE A CA 1
ATOM 2254 C C . ILE A 1 283 ? -2.017 -0.670 18.979 1.00 93.19 283 ILE A C 1
ATOM 2256 O O . ILE A 1 283 ? -0.985 -0.930 18.358 1.00 93.19 283 ILE A O 1
ATOM 2260 N N . ILE A 1 284 ? -3.186 -0.423 18.384 1.00 93.75 284 ILE A N 1
ATOM 2261 C CA . ILE A 1 284 ? -3.396 -0.405 16.931 1.00 93.75 284 ILE A CA 1
ATOM 2262 C C . ILE A 1 284 ? -2.576 0.718 16.280 1.00 93.75 284 ILE A C 1
ATOM 2264 O O . ILE A 1 284 ? -1.878 0.460 15.301 1.00 93.75 284 ILE A O 1
ATOM 2268 N N . ASP A 1 285 ? -2.585 1.922 16.859 1.00 92.31 285 ASP A N 1
ATOM 2269 C CA . ASP A 1 285 ? -1.785 3.064 16.388 1.00 92.31 285 ASP A CA 1
ATOM 2270 C C . ASP A 1 285 ? -0.290 2.759 16.398 1.00 92.31 285 ASP A C 1
ATOM 2272 O O . ASP A 1 285 ? 0.419 2.976 15.418 1.00 92.31 285 ASP A O 1
ATOM 2276 N N . ARG A 1 286 ? 0.192 2.160 17.493 1.00 90.12 286 ARG A N 1
ATOM 2277 C CA . ARG A 1 286 ? 1.597 1.768 17.620 1.00 90.12 286 ARG A CA 1
ATOM 2278 C C . ARG A 1 286 ? 2.012 0.714 16.593 1.00 90.12 286 ARG A C 1
ATOM 2280 O O . ARG A 1 286 ? 3.172 0.708 16.184 1.00 90.12 286 ARG A O 1
ATOM 2287 N N . ALA A 1 287 ? 1.116 -0.203 16.231 1.00 89.75 287 ALA A N 1
ATOM 2288 C CA . ALA A 1 287 ? 1.385 -1.170 15.173 1.00 89.75 287 ALA A CA 1
ATOM 2289 C C . ALA A 1 287 ? 1.461 -0.484 13.796 1.00 89.75 287 ALA A C 1
ATOM 2291 O O . ALA A 1 287 ? 2.295 -0.869 12.977 1.00 89.75 287 ALA A O 1
ATOM 2292 N N . GLY A 1 288 ? 0.654 0.560 13.576 1.00 90.00 288 GLY A N 1
ATOM 2293 C CA . GLY A 1 288 ? 0.679 1.402 12.381 1.00 90.00 288 GLY A CA 1
ATOM 2294 C C . GLY A 1 288 ? 0.237 0.684 11.103 1.00 90.00 288 GLY A C 1
ATOM 2295 O O . GLY A 1 288 ? 0.025 -0.531 11.083 1.00 90.00 288 GLY A O 1
ATOM 2296 N N . ASP A 1 289 ? 0.143 1.442 10.008 1.00 89.12 289 ASP A N 1
ATOM 2297 C CA . ASP A 1 289 ? -0.408 0.974 8.718 1.00 89.12 289 ASP A CA 1
ATOM 2298 C C . ASP A 1 289 ? 0.385 -0.164 8.050 1.00 89.12 289 ASP A C 1
ATOM 2300 O O . ASP A 1 289 ? -0.073 -0.727 7.060 1.00 89.12 289 ASP A O 1
ATOM 2304 N N . TYR A 1 290 ? 1.579 -0.484 8.562 1.00 89.31 290 TYR A N 1
ATOM 2305 C CA . TYR A 1 290 ? 2.479 -1.511 8.018 1.00 89.31 290 TYR A CA 1
ATOM 2306 C C . TYR A 1 290 ? 2.871 -2.590 9.041 1.00 89.31 290 TYR A C 1
ATOM 2308 O O . TYR A 1 290 ? 3.787 -3.379 8.804 1.00 89.31 290 TYR A O 1
ATOM 2316 N N . GLY A 1 291 ? 2.213 -2.610 10.205 1.00 84.56 291 GLY A N 1
ATOM 2317 C CA . GLY A 1 291 ? 2.412 -3.608 11.262 1.00 84.56 291 GLY A CA 1
ATOM 2318 C C . GLY A 1 291 ? 1.142 -4.381 11.613 1.00 84.56 291 GLY A C 1
ATOM 2319 O O . GLY A 1 291 ? 1.088 -5.016 12.664 1.00 84.56 291 GLY A O 1
ATOM 2320 N N . GLY A 1 292 ? 0.115 -4.312 10.762 1.00 84.12 292 GLY A N 1
ATOM 2321 C CA . GLY A 1 292 ? -1.205 -4.881 11.031 1.00 84.12 292 GLY A CA 1
ATOM 2322 C C . GLY A 1 292 ? -2.127 -3.946 11.818 1.00 84.12 292 GLY A C 1
ATOM 2323 O O . GLY A 1 292 ? -3.222 -4.361 12.181 1.00 84.12 292 GLY A O 1
ATOM 2324 N N . GLY A 1 293 ? -1.705 -2.712 12.098 1.00 89.06 293 GLY A N 1
ATOM 2325 C CA . GLY A 1 293 ? -2.512 -1.686 12.749 1.00 89.06 293 GLY A CA 1
ATOM 2326 C C . GLY A 1 293 ? -2.971 -0.593 11.790 1.00 89.06 293 GLY A C 1
ATOM 2327 O O . GLY A 1 293 ? -3.007 -0.785 10.574 1.00 89.06 293 GLY A O 1
ATOM 2328 N N . VAL A 1 294 ? -3.315 0.562 12.357 1.00 89.75 294 VAL A N 1
ATOM 2329 C CA . VAL A 1 294 ? -3.743 1.758 11.621 1.00 89.75 294 VAL A CA 1
ATOM 2330 C C . VAL A 1 294 ? -3.163 2.976 12.305 1.00 89.75 294 VAL A C 1
ATOM 2332 O O . VAL A 1 294 ? -3.379 3.156 13.499 1.00 89.75 294 VAL A O 1
ATOM 2335 N N . THR A 1 295 ? -2.461 3.817 11.555 1.00 89.06 295 THR A N 1
ATOM 2336 C CA . THR A 1 295 ? -1.919 5.073 12.077 1.00 89.06 295 THR A CA 1
ATOM 2337 C C . THR A 1 295 ? -3.049 6.087 12.236 1.00 89.06 295 THR A C 1
ATOM 2339 O O . THR A 1 295 ? -3.738 6.425 11.270 1.00 89.06 295 THR A O 1
ATOM 2342 N N . LEU A 1 296 ? -3.228 6.636 13.436 1.00 86.06 296 LEU A N 1
ATOM 2343 C CA . LEU A 1 296 ? -4.314 7.586 13.699 1.00 86.06 296 LEU A CA 1
ATOM 2344 C C . LEU A 1 296 ? -4.033 8.970 13.097 1.00 86.06 296 LEU A C 1
ATOM 2346 O O . LEU A 1 296 ? -4.954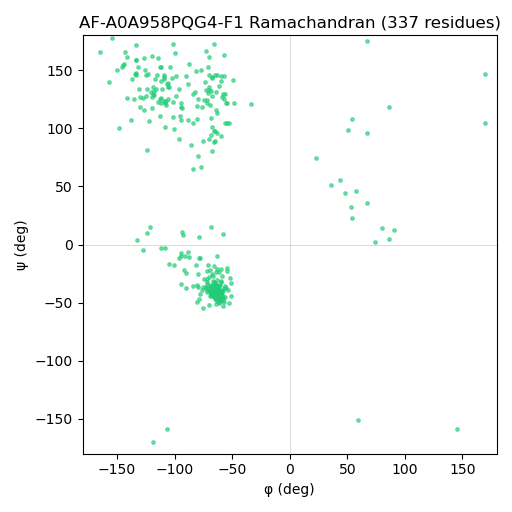 9.680 12.698 1.00 86.06 296 LEU A O 1
ATOM 2350 N N . ASN A 1 297 ? -2.757 9.344 12.985 1.00 69.31 297 ASN A N 1
ATOM 2351 C CA . ASN A 1 297 ? -2.310 10.614 12.410 1.00 69.31 297 ASN A CA 1
ATOM 2352 C C . ASN A 1 297 ? -2.216 10.547 10.878 1.00 69.31 297 ASN A C 1
ATOM 2354 O O . ASN A 1 297 ? -1.133 10.674 10.298 1.00 69.31 297 ASN A O 1
ATOM 2358 N N . ALA A 1 298 ? -3.344 10.364 10.195 1.00 57.66 298 ALA A N 1
ATOM 2359 C CA . ALA A 1 298 ? -3.378 10.589 8.755 1.00 57.66 298 ALA A CA 1
ATOM 2360 C C . ALA A 1 298 ? -3.261 12.103 8.481 1.00 57.66 298 ALA A C 1
ATOM 2362 O O . ALA A 1 298 ? -3.948 12.900 9.110 1.00 57.66 298 ALA A O 1
ATOM 2363 N N . LYS A 1 299 ? -2.396 12.504 7.537 1.00 51.00 299 LYS A N 1
ATOM 2364 C CA . LYS A 1 299 ? -2.041 13.899 7.163 1.00 51.00 299 LYS A CA 1
ATOM 2365 C C . LYS A 1 299 ? -3.209 14.809 6.715 1.00 51.00 299 LYS A C 1
ATOM 2367 O O . LYS A 1 299 ? -2.969 15.906 6.220 1.00 51.00 299 LYS A O 1
ATOM 2372 N N . PHE A 1 300 ? -4.453 14.372 6.857 1.00 51.03 300 PHE A N 1
ATOM 2373 C CA . PHE A 1 300 ? -5.641 15.094 6.431 1.00 51.03 300 PHE A CA 1
ATOM 2374 C C . PHE A 1 300 ? -6.183 15.917 7.599 1.00 51.03 300 PHE A C 1
ATOM 2376 O O . PHE A 1 300 ? -6.563 15.377 8.636 1.00 51.03 300 PHE A O 1
ATOM 2383 N N . GLN A 1 301 ? -6.197 17.235 7.414 1.00 50.09 301 GLN A N 1
ATOM 2384 C CA . GLN A 1 301 ? -6.516 18.264 8.410 1.00 50.09 301 GLN A CA 1
ATOM 2385 C C . GLN A 1 301 ? -7.993 18.293 8.857 1.00 50.09 301 GLN A C 1
ATOM 2387 O O . GLN A 1 301 ? -8.409 19.243 9.503 1.00 50.09 301 GLN A O 1
ATOM 2392 N N . ASP A 1 302 ? -8.771 17.246 8.571 1.00 54.00 302 ASP A N 1
ATOM 2393 C CA . ASP A 1 302 ? -10.224 17.239 8.763 1.00 54.00 302 ASP A CA 1
ATOM 2394 C C . ASP A 1 302 ? -10.759 15.974 9.474 1.00 54.00 302 ASP A C 1
ATOM 2396 O O . ASP A 1 302 ? -11.968 15.799 9.629 1.00 54.00 302 ASP A O 1
ATOM 2400 N N . HIS A 1 303 ? -9.888 15.056 9.921 1.00 61.50 303 HIS A N 1
ATOM 2401 C CA . HIS A 1 303 ? -10.301 13.750 10.464 1.00 61.50 303 HIS A CA 1
ATOM 2402 C C . HIS A 1 303 ? -9.767 13.500 11.877 1.00 61.50 303 HIS A C 1
ATOM 2404 O O . HIS A 1 303 ? -8.772 12.803 12.066 1.00 61.50 303 HIS A O 1
ATOM 2410 N N . TYR A 1 304 ? -10.446 14.048 12.884 1.00 74.88 304 TYR A N 1
ATOM 2411 C CA . TYR A 1 304 ? -9.929 14.060 14.257 1.00 74.88 304 TYR A CA 1
ATOM 2412 C C . TYR A 1 304 ? -10.631 13.123 15.236 1.00 74.88 304 TYR A C 1
ATOM 2414 O O . TYR A 1 304 ? -10.195 13.045 16.381 1.00 74.88 304 TYR A O 1
ATOM 2422 N N . TYR A 1 305 ? -11.683 12.419 14.820 1.00 91.31 305 TYR A N 1
ATOM 2423 C CA . TYR A 1 305 ? -12.525 11.646 15.729 1.00 91.31 305 TYR A CA 1
ATOM 2424 C C . TYR A 1 305 ? -12.508 10.156 15.409 1.00 91.31 305 TYR A C 1
ATOM 2426 O O . TYR A 1 305 ? -12.771 9.764 14.269 1.00 91.31 305 TYR A O 1
ATOM 2434 N N . TRP A 1 306 ? -12.241 9.347 16.434 1.00 94.12 306 TRP A N 1
ATOM 2435 C CA . TRP A 1 306 ? -12.300 7.887 16.385 1.00 94.12 306 TRP A CA 1
ATOM 2436 C C . TRP A 1 306 ? -13.324 7.359 17.384 1.00 94.12 306 TRP A C 1
ATOM 2438 O O . TRP A 1 306 ? -13.261 7.696 18.565 1.00 94.12 306 TRP A O 1
ATOM 2448 N N . ALA A 1 307 ? -14.257 6.534 16.924 1.00 96.44 307 ALA A N 1
ATOM 2449 C CA . ALA A 1 307 ? -15.231 5.877 17.784 1.00 96.44 307 ALA A CA 1
ATOM 2450 C C . ALA A 1 307 ? -14.543 4.841 18.690 1.00 96.44 307 ALA A C 1
ATOM 2452 O O . ALA A 1 307 ? -13.745 4.024 18.226 1.00 96.44 307 ALA A O 1
ATOM 2453 N N . LEU A 1 308 ? -14.865 4.885 19.982 1.00 97.50 308 LEU A N 1
ATOM 2454 C CA . LEU A 1 308 ? -14.382 3.970 21.013 1.00 97.50 308 LEU A CA 1
ATOM 2455 C C . LEU A 1 308 ? -15.550 3.232 21.673 1.00 97.50 308 LEU A C 1
ATOM 2457 O O . LEU A 1 308 ? -16.695 3.668 21.629 1.00 97.50 308 LEU A O 1
ATOM 2461 N N . SER A 1 309 ? -15.268 2.133 22.362 1.00 96.31 309 SER A N 1
ATOM 2462 C CA . SER A 1 309 ? -16.227 1.490 23.267 1.00 96.31 309 SER A CA 1
ATOM 2463 C C . SER A 1 309 ? -16.724 2.449 24.364 1.00 96.31 309 SER A C 1
ATOM 2465 O O . SER A 1 309 ? -16.040 3.418 24.690 1.00 96.31 309 SER A O 1
ATOM 2467 N N . ASN A 1 310 ? -17.832 2.101 25.026 1.00 94.44 310 ASN A N 1
ATOM 2468 C CA . ASN A 1 310 ? -18.384 2.812 26.192 1.00 94.44 310 ASN A CA 1
ATOM 2469 C C . ASN A 1 310 ? -18.914 4.229 25.905 1.00 94.44 310 ASN A C 1
ATOM 2471 O O . ASN A 1 310 ? -18.791 5.104 26.759 1.00 94.44 310 ASN A O 1
ATOM 2475 N N . ASP A 1 311 ? -19.515 4.451 24.732 1.00 94.94 311 ASP A N 1
ATOM 2476 C CA . ASP A 1 311 ? -20.085 5.746 24.326 1.00 94.94 311 ASP A CA 1
ATOM 2477 C C . ASP A 1 311 ? -19.050 6.880 24.359 1.00 94.94 311 ASP A C 1
ATOM 2479 O O . ASP A 1 311 ? -19.269 7.960 24.913 1.00 94.94 311 ASP A O 1
ATOM 2483 N N . GLN A 1 312 ? -17.868 6.600 23.800 1.00 96.81 312 GLN A N 1
ATOM 2484 C CA . GLN A 1 312 ? -16.745 7.530 23.761 1.00 96.81 312 GLN A CA 1
ATOM 2485 C C . GLN A 1 312 ? -16.223 7.744 22.345 1.00 96.81 312 GLN A C 1
ATOM 2487 O O . GLN A 1 312 ? -16.245 6.859 21.492 1.00 96.81 312 GLN A O 1
ATOM 2492 N N . ILE A 1 313 ? -15.694 8.941 22.115 1.00 95.94 313 ILE A N 1
ATOM 2493 C CA . ILE A 1 313 ? -14.988 9.322 20.899 1.00 95.94 313 ILE A CA 1
ATOM 2494 C C . ILE A 1 313 ? -13.637 9.898 21.292 1.00 95.94 313 ILE A C 1
ATOM 2496 O O . ILE A 1 313 ? -13.558 10.842 22.081 1.00 95.94 313 ILE A O 1
ATOM 2500 N N . TYR A 1 314 ? -12.576 9.347 20.715 1.00 94.88 314 TYR A N 1
ATOM 2501 C CA . TYR A 1 314 ? -11.227 9.863 20.856 1.00 94.88 314 TYR A CA 1
ATOM 2502 C C . TYR A 1 314 ? -11.006 11.037 19.904 1.00 94.88 314 TYR A C 1
ATOM 2504 O O . TYR A 1 314 ? -11.086 10.876 18.684 1.00 94.88 314 TYR A O 1
ATOM 2512 N N . ALA A 1 315 ? -10.708 12.211 20.457 1.00 91.69 315 ALA A N 1
ATOM 2513 C CA . ALA A 1 315 ? -10.351 13.403 19.701 1.00 91.69 315 ALA A CA 1
ATOM 2514 C C . ALA A 1 315 ? -8.824 13.528 19.592 1.00 91.69 315 ALA A C 1
ATOM 2516 O O . ALA A 1 315 ? -8.151 13.835 20.577 1.00 91.69 315 ALA A O 1
ATOM 2517 N N . LEU A 1 316 ? -8.270 13.340 18.392 1.00 87.50 316 LEU A N 1
ATOM 2518 C CA . LEU A 1 316 ? -6.824 13.368 18.127 1.00 87.50 316 LEU A CA 1
ATOM 2519 C C . LEU A 1 316 ? -6.174 14.719 18.440 1.00 87.50 316 LEU A C 1
ATOM 2521 O O . LEU A 1 316 ? -5.071 14.758 18.983 1.00 87.50 316 LEU A O 1
ATOM 2525 N N . THR A 1 317 ? -6.859 15.824 18.132 1.00 84.62 317 THR A N 1
ATOM 2526 C CA . THR A 1 317 ? -6.372 17.189 18.407 1.00 84.62 317 THR A CA 1
ATOM 2527 C C . THR A 1 317 ? -6.185 17.442 19.895 1.00 84.62 317 THR A C 1
ATOM 2529 O O . THR A 1 317 ? -5.232 18.102 20.299 1.00 84.62 317 THR A O 1
ATOM 2532 N N . MET A 1 318 ? -7.083 16.891 20.710 1.00 86.12 318 MET A N 1
ATOM 2533 C CA . MET A 1 318 ? -7.100 17.068 22.162 1.00 86.12 318 MET A CA 1
ATOM 2534 C C . MET A 1 318 ? -6.405 15.918 22.898 1.00 86.12 318 MET A C 1
ATOM 2536 O O . MET A 1 318 ? -6.173 16.022 24.100 1.00 86.12 318 MET A O 1
ATOM 2540 N N . ARG A 1 319 ? -6.093 14.825 22.188 1.00 86.81 319 ARG A N 1
ATOM 2541 C CA . ARG A 1 319 ? -5.564 13.560 22.719 1.00 86.81 319 ARG A CA 1
ATOM 2542 C C . ARG A 1 319 ? -6.358 13.053 23.923 1.00 86.81 319 ARG A C 1
ATOM 2544 O O . ARG A 1 319 ? -5.780 12.667 24.938 1.00 86.81 319 ARG A O 1
ATOM 2551 N N . LYS A 1 320 ? -7.688 13.108 23.821 1.00 91.00 320 LYS A N 1
ATOM 2552 C CA . LYS A 1 320 ? -8.603 12.767 24.915 1.00 91.00 320 LYS A CA 1
ATOM 2553 C C . LYS A 1 320 ? -9.929 12.218 24.391 1.00 91.00 320 LYS A C 1
ATOM 2555 O O . LYS A 1 320 ? -10.381 12.603 23.313 1.00 91.00 320 LYS A O 1
ATOM 2560 N N . SER A 1 321 ? -10.544 11.353 25.190 1.00 93.75 321 SER A N 1
ATOM 2561 C CA . SER A 1 321 ? -11.866 10.777 24.950 1.00 93.75 321 SER A CA 1
ATOM 2562 C C . SER A 1 321 ? -12.986 11.644 25.537 1.00 93.75 321 SER A C 1
ATOM 2564 O O . SER A 1 321 ? -12.878 12.139 26.663 1.00 93.75 321 SER A O 1
ATOM 2566 N N . PHE A 1 322 ? -14.071 11.809 24.783 1.00 94.38 322 PHE A N 1
ATOM 2567 C CA . PHE A 1 322 ? -15.265 12.573 25.161 1.00 94.38 322 PHE A CA 1
ATOM 2568 C C . PHE A 1 322 ? -16.530 11.774 24.852 1.00 94.38 322 PHE A C 1
ATOM 2570 O O . PHE A 1 322 ? -16.505 10.890 23.996 1.00 94.38 322 PHE A O 1
ATOM 2577 N N . SER A 1 323 ? -17.647 12.107 25.501 1.00 94.50 323 SER A N 1
ATOM 2578 C CA . SER A 1 323 ? -18.950 11.602 25.052 1.00 94.50 323 SER A CA 1
ATOM 2579 C C . SER A 1 323 ? -19.304 12.222 23.687 1.00 94.50 323 SER A C 1
ATOM 2581 O O . SER A 1 323 ? -19.016 13.408 23.480 1.00 94.50 323 SER A O 1
ATOM 2583 N N . PRO A 1 324 ? -19.967 11.489 22.768 1.00 92.38 324 PRO A N 1
ATOM 2584 C CA . PRO A 1 324 ? -20.351 12.001 21.451 1.00 92.38 324 PRO A CA 1
ATOM 2585 C C . PRO A 1 324 ? -21.125 13.325 21.478 1.00 92.38 324 PRO A C 1
ATOM 2587 O O . PRO A 1 324 ? -21.011 14.131 20.559 1.00 92.38 324 PRO A O 1
ATOM 2590 N N . ASN A 1 325 ? -21.877 13.582 22.552 1.00 91.69 325 ASN A N 1
ATOM 2591 C CA . ASN A 1 325 ? -22.680 14.796 22.720 1.00 91.69 325 ASN A CA 1
ATOM 2592 C C . ASN A 1 325 ? -21.874 16.033 23.157 1.00 91.69 325 ASN A C 1
ATOM 2594 O O . ASN A 1 325 ? -22.414 17.136 23.155 1.00 91.69 325 ASN A O 1
ATOM 2598 N N . GLN A 1 326 ? -20.617 15.862 23.574 1.00 90.12 326 GLN A N 1
ATOM 2599 C CA . GLN A 1 326 ? -19.752 16.942 24.071 1.00 90.12 326 GLN A CA 1
ATOM 2600 C C . GLN A 1 326 ? -18.857 17.544 22.982 1.00 90.12 326 GLN A C 1
ATOM 2602 O O . GLN A 1 326 ? -18.148 18.516 23.234 1.00 90.12 326 GLN A O 1
ATOM 2607 N N . LEU A 1 327 ? -18.855 16.945 21.793 1.00 89.88 327 LEU A N 1
ATOM 2608 C CA . LEU A 1 327 ? -17.998 17.325 20.682 1.00 89.88 327 LEU A CA 1
ATOM 2609 C C . LEU A 1 327 ? -18.787 18.090 19.622 1.00 89.88 327 LEU A C 1
ATOM 2611 O O . LEU A 1 327 ? -19.992 17.901 19.446 1.00 89.88 327 LEU A O 1
ATOM 2615 N N . ASN A 1 328 ? -18.074 18.939 18.884 1.00 89.00 328 ASN A N 1
ATOM 2616 C CA . ASN A 1 328 ? -18.660 19.640 17.752 1.00 89.00 328 ASN A CA 1
ATOM 2617 C C . ASN A 1 328 ? -19.101 18.638 16.673 1.00 89.00 328 ASN A C 1
ATOM 2619 O O . ASN A 1 328 ? -18.415 17.631 16.463 1.00 89.00 328 ASN A O 1
ATOM 2623 N N . PRO A 1 329 ? -20.201 18.931 15.956 1.00 88.88 329 PRO A N 1
ATOM 2624 C CA . PRO A 1 329 ? -20.597 18.170 14.785 1.00 88.88 329 PRO A CA 1
ATOM 2625 C C . PRO A 1 329 ? -19.433 17.977 13.816 1.00 88.88 329 PRO A C 1
ATOM 2627 O O . PRO A 1 329 ? -18.631 18.886 13.594 1.00 88.88 329 PRO A O 1
ATOM 2630 N N . SER A 1 330 ? -19.365 16.795 13.220 1.00 89.31 330 SER A N 1
ATOM 2631 C CA . SER A 1 330 ? -18.336 16.443 12.250 1.00 89.31 330 SER A CA 1
ATOM 2632 C C . SER A 1 330 ? -18.974 15.761 11.063 1.00 89.31 330 SER A C 1
ATOM 2634 O O . SER A 1 330 ? -19.963 15.040 11.192 1.00 89.31 330 SER A O 1
ATOM 2636 N N . ARG A 1 331 ? -18.387 15.985 9.893 1.00 89.75 331 ARG A N 1
ATOM 2637 C CA . ARG A 1 331 ? -18.748 15.243 8.692 1.00 89.75 331 ARG A CA 1
ATOM 2638 C C . ARG A 1 331 ? -18.249 13.796 8.766 1.00 89.75 331 ARG A C 1
ATOM 2640 O O . ARG A 1 331 ? -18.924 12.888 8.292 1.00 89.75 331 ARG A O 1
ATOM 2647 N N . TRP A 1 332 ? -17.094 13.597 9.400 1.00 89.31 332 TRP A N 1
ATOM 2648 C CA . TRP A 1 332 ? -16.399 12.317 9.447 1.00 89.31 332 TRP A CA 1
ATOM 2649 C C . TRP A 1 332 ? -16.260 11.798 10.876 1.00 89.31 332 TRP A C 1
ATOM 2651 O O . TRP A 1 332 ? -15.844 12.540 11.774 1.00 89.31 332 TRP A O 1
ATOM 2661 N N . LEU A 1 333 ? -16.539 10.509 11.060 1.00 92.62 333 LEU A N 1
ATOM 2662 C CA . LEU A 1 333 ? -16.173 9.743 12.251 1.00 92.62 333 LEU A CA 1
ATOM 2663 C C . LEU A 1 333 ? -15.489 8.452 11.807 1.00 92.62 333 LEU A C 1
ATOM 2665 O O . LEU A 1 333 ? -16.095 7.636 11.115 1.00 92.62 333 LEU A O 1
ATOM 2669 N N . ARG A 1 334 ? -14.225 8.266 12.187 1.00 93.44 334 ARG A N 1
ATOM 2670 C CA . ARG A 1 334 ? -13.500 7.022 11.914 1.00 93.44 334 ARG A CA 1
ATOM 2671 C C . ARG A 1 334 ? -13.853 5.972 12.953 1.00 93.44 334 ARG A C 1
ATOM 2673 O O . ARG A 1 334 ? -14.110 6.306 14.109 1.00 93.44 334 ARG A O 1
ATOM 2680 N N . TYR A 1 335 ? -13.831 4.710 12.558 1.00 94.50 335 TYR A N 1
ATOM 2681 C CA . TYR A 1 335 ? -14.042 3.604 13.476 1.00 94.50 335 TYR A CA 1
ATOM 2682 C C . TYR A 1 335 ? -13.190 2.398 13.089 1.00 94.50 335 TYR A C 1
ATOM 2684 O O . TYR A 1 335 ? -12.773 2.228 11.943 1.00 94.50 335 TYR A O 1
ATOM 2692 N N . LEU A 1 336 ? -12.904 1.582 14.095 1.00 95.88 336 LEU A N 1
ATOM 2693 C CA . LEU A 1 336 ? -12.261 0.283 13.966 1.00 95.88 336 LEU A CA 1
ATOM 2694 C C . LEU A 1 336 ? -13.196 -0.730 14.606 1.00 95.88 336 LEU A C 1
ATOM 2696 O O . LEU A 1 336 ? -13.836 -0.413 15.608 1.00 95.88 336 LEU A O 1
ATOM 2700 N N . CYS A 1 337 ? -13.225 -1.941 14.069 1.00 97.25 337 CYS A N 1
ATOM 2701 C CA . CYS A 1 337 ? -13.903 -3.053 14.723 1.00 97.25 337 CYS A CA 1
ATOM 2702 C C . CYS A 1 337 ? -12.863 -4.058 15.198 1.00 97.25 337 CYS A C 1
ATOM 2704 O O . CYS A 1 337 ? -11.940 -4.393 14.454 1.00 97.25 337 CYS A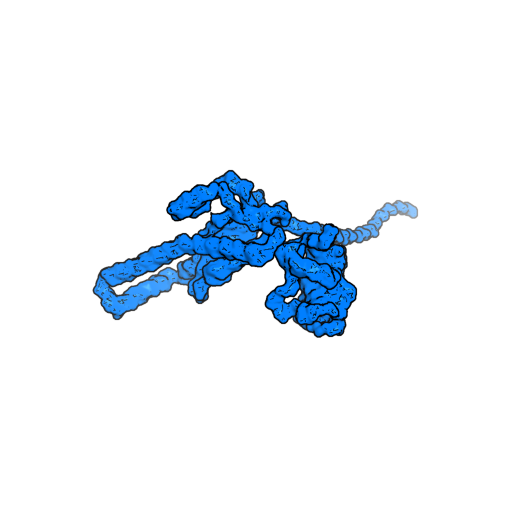 O 1
ATOM 2706 N N . VAL A 1 338 ? -12.999 -4.516 16.436 1.00 96.75 338 VAL A N 1
ATOM 2707 C CA . VAL A 1 338 ? -12.132 -5.519 17.064 1.00 96.75 338 VAL A CA 1
ATOM 2708 C C . VAL A 1 338 ? -12.963 -6.669 17.626 1.00 96.75 338 VAL A C 1
ATOM 2710 O O . VAL A 1 338 ? -14.167 -6.498 17.827 1.00 96.75 338 VAL A O 1
ATOM 2713 N N . ASP A 1 339 ? -12.329 -7.818 17.857 1.00 93.00 339 ASP A N 1
ATOM 2714 C CA . ASP A 1 339 ? -12.957 -8.996 18.473 1.00 93.00 339 ASP A CA 1
ATOM 2715 C C . ASP A 1 339 ? -13.112 -8.927 20.010 1.00 93.00 339 ASP A C 1
ATOM 2717 O O . ASP A 1 339 ? -12.431 -8.121 20.707 1.00 93.00 339 ASP A O 1
#

pLDDT: mean 74.51, std 20.14, range [27.0, 98.0]

Solvent-accessible surface area (backbone atoms only — not comparable to full-atom values): 19151 Å² total; per-residue (Å²): 135,83,90,80,88,81,89,78,84,85,75,80,80,78,79,77,78,76,78,72,73,76,78,81,62,79,82,78,52,81,68,57,90,64,93,87,57,70,35,26,29,53,73,68,40,56,46,43,84,44,81,53,63,58,64,49,46,53,66,71,68,44,58,77,64,57,62,51,47,55,54,50,50,53,52,49,54,44,48,74,71,66,53,84,50,74,66,52,55,50,49,51,52,48,49,51,49,48,51,50,50,49,49,52,58,48,60,67,47,45,34,58,49,40,38,50,43,23,54,53,40,40,51,48,49,52,70,69,68,57,45,87,66,69,40,70,43,74,42,78,79,62,54,74,68,55,40,51,53,23,50,76,67,77,39,78,55,68,82,84,48,84,73,43,51,74,74,34,48,32,47,51,36,33,35,34,39,70,42,85,91,52,86,66,29,26,41,33,39,37,41,39,29,27,67,90,78,65,42,69,49,79,39,74,13,60,35,44,68,58,53,11,25,37,43,35,23,54,49,51,50,44,72,63,42,40,48,59,70,68,16,71,38,78,48,84,96,79,43,71,47,43,37,56,46,76,53,67,49,75,50,97,52,67,36,60,37,55,60,56,45,51,52,49,46,52,60,13,48,76,69,74,29,34,44,33,47,75,67,52,48,55,52,29,33,73,37,16,45,44,43,42,24,46,53,74,83,59,96,56,97,76,65,46,37,34,46,29,42,90,70,28,29,36,30,62,90,74,72,44,73,40,48,35,85,79,49,78,56,39,36,49,40,33,36,44,20,22,111

Sequence (339 aa):
MRFSLLKRLVTSAFVLFLVTSPSRGSVHDEFFTSTSDTKYIWPTIPFILGADLQAFKEAYGRSRGVLRWEAIEQALSLMNAGAYGAESLEIVLAFDHQITKNRWRSQQRVPVALEGFFNARLDALYNYYRPQNRFLTFRHTTSPIEIIGDASSNMRPGRIDSSALKKLDYIVYGSFSTSERAKAQWNIFLYVVNVKNGVTRILKGEGDTQSAADSVADQLFKLFQGTTFPSKIKYGRGKTLTVLTSDVIDSYAAVRLDHSYKLATWACDDLNGRLPTERELAIIDRAGDYGGGVTLNAKFQDHYYWALSNDQIYALTMRKSFSPNQLNPSRWLRYLCVD

Nearest PDB structures (foldseek):
  8uu7-assembly1_w  TM=6.397E-01  e=8.629E-02  Listeria innocua
  5njt-assembly1_x  TM=5.986E-01  e=4.313E-01  Bacillus subtilis subsp. subtilis str. 168
  6qbz-assembly1_A  TM=4.570E-01  e=2.239E-01  Staphylococcus aureus
  7pd7-assembly1_A  TM=6.136E-01  e=1.421E+00  Chondromyces crocatus
  7t34-assembly1_A  TM=2.383E-01  e=3.083E+00  Arabidopsis thaliana

Foldseek 3Di:
DDDDDDDDDPDPPPPPPPPPDPPPDDPPPPQPPDQPAAFEEALDAFEAADDAVVVVCVVVVDDPVVVVVVVVVVVVVCVVVVPPDPVSVVVVVVVVVVVVVVVVVVVVCLRVVLSVLLSVLLVVVCVVVVAPDRNYDYDDLDDPVQQVVCVVVVHHPDDDDPVSLVVGQWYKYKYKYFDPPPDGKMKMWIWIAGSPPRDIDIFIAIDHSNRRSSRSSVVVCCVNQFADPQFWAADDPGDIKTWHDKDKQAAPDFDQQLVVLVVQQVVLVVVVFGFAAPVVLVSLCVCDRRNNHHNQPDVDPAAQWEHHPPQWIQGNVVRDIDHSRVDGGGRMYITITID

Mean predicted aligned error: 13.98 Å

Secondary structure (DSSP, 8-state):
-----------------------------TT-S-SSS-EEE-S---EEEPP-HHHHHHHHHS-HHHHHHHHHHHHHHHHHTT--SHHHHHHHHHHHHHHHHHHHHHHHHHHHHHHHHHHHHHHHHHHHH--SS--EEE--SS-HHHHHHHHHTTPPS-PPPHHHHTT-SEEEEEEEEEETTSTTEEEEEEEEEETTT--EEEEEEEESHHHHHHHHHHHHHHHHHS--SSEEEEETTTEEEEEEEEEEEEEEEEE-HHHHHHHHHHHHHTTT-BPPPHHHHHHHHHH-TTTTS--S--S-TT--EEEETTTEEEETTTTEEE-GGGS--EEEEEEEEE-

Radius of gyration: 30.86 Å; Cα contacts (8 Å, |Δi|>4): 490; chains: 1; bounding box: 110×73×78 Å